Protein AF-A0A7X9AH42-F1 (afdb_monomer_lite)

Structure (mmCIF, N/CA/C/O backbone):
data_AF-A0A7X9AH42-F1
#
_entry.id   AF-A0A7X9AH42-F1
#
loop_
_atom_site.group_PDB
_atom_site.id
_atom_site.type_symbol
_atom_site.label_atom_id
_atom_site.label_alt_id
_atom_site.label_comp_id
_atom_site.label_asym_id
_atom_site.label_entity_id
_atom_site.label_seq_id
_atom_site.pdbx_PDB_ins_code
_atom_site.Cartn_x
_atom_site.Cartn_y
_atom_site.Cartn_z
_atom_site.occupancy
_atom_site.B_iso_or_equiv
_atom_site.auth_seq_id
_atom_site.auth_comp_id
_atom_site.auth_asym_id
_atom_site.auth_atom_id
_atom_site.pdbx_PDB_model_num
ATOM 1 N N . GLU A 1 1 ? -16.377 -18.187 3.528 1.00 39.03 1 GLU A N 1
ATOM 2 C CA . GLU A 1 1 ? -17.563 -17.341 3.795 1.00 39.03 1 GLU A CA 1
ATOM 3 C C . GLU A 1 1 ? -17.849 -17.260 5.295 1.00 39.03 1 GLU A C 1
ATOM 5 O O . GLU A 1 1 ? -18.004 -16.157 5.805 1.00 39.03 1 GLU A O 1
ATOM 10 N N . GLU A 1 2 ? -17.766 -18.384 6.020 1.00 33.19 2 GLU A N 1
ATOM 11 C CA . GLU A 1 2 ? -17.807 -18.426 7.495 1.00 33.19 2 GLU A CA 1
ATOM 12 C C . GLU A 1 2 ? -16.720 -17.573 8.169 1.00 33.19 2 GLU A C 1
ATOM 14 O O . GLU A 1 2 ? -17.050 -16.786 9.048 1.00 33.19 2 GLU A O 1
ATOM 19 N N . ASP A 1 3 ? -15.468 -17.605 7.695 1.00 41.94 3 ASP A N 1
ATOM 20 C CA . ASP A 1 3 ? -14.388 -16.744 8.221 1.00 41.94 3 ASP A CA 1
ATOM 21 C C . ASP A 1 3 ? -14.630 -15.239 8.009 1.00 41.94 3 ASP A C 1
ATOM 23 O O . ASP A 1 3 ? -14.156 -14.402 8.777 1.00 41.94 3 ASP A O 1
ATOM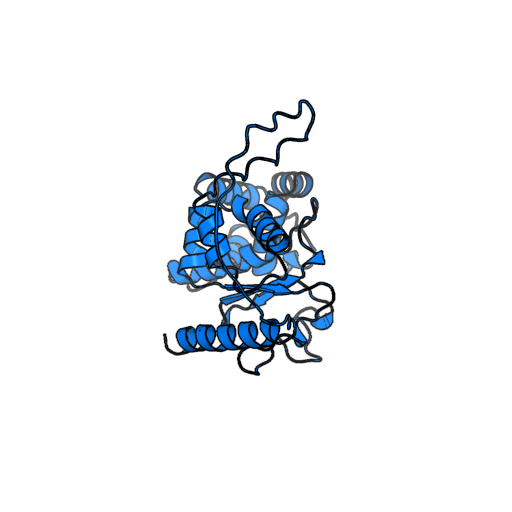 27 N N . PHE A 1 4 ? -15.402 -14.875 6.983 1.00 39.69 4 PHE A N 1
ATOM 28 C CA . PHE A 1 4 ? -15.719 -13.480 6.680 1.00 39.69 4 PHE A CA 1
ATOM 29 C C . PHE A 1 4 ? -16.872 -12.968 7.544 1.00 39.69 4 PHE A C 1
ATOM 31 O O . PHE A 1 4 ? -16.772 -11.888 8.119 1.00 39.69 4 PHE A O 1
ATOM 38 N N . GLN A 1 5 ? -17.932 -13.765 7.705 1.00 41.44 5 GLN A N 1
ATOM 39 C CA . GLN A 1 5 ? -19.002 -13.473 8.667 1.00 41.44 5 GLN A CA 1
ATOM 40 C C . GLN A 1 5 ? -18.470 -13.464 10.099 1.00 41.44 5 GLN A C 1
ATOM 42 O O . GLN A 1 5 ? -18.861 -12.634 10.921 1.00 41.44 5 GLN A O 1
ATOM 47 N N . ALA A 1 6 ? -17.494 -14.329 10.368 1.00 44.94 6 ALA A N 1
ATOM 48 C CA . ALA A 1 6 ? -16.711 -14.276 11.573 1.00 44.94 6 ALA A CA 1
ATOM 49 C C . ALA A 1 6 ? -16.015 -12.906 11.705 1.00 44.94 6 ALA A C 1
ATOM 51 O O . ALA A 1 6 ? -16.312 -12.142 12.625 1.00 44.94 6 ALA A O 1
ATOM 52 N N . LEU A 1 7 ? -15.146 -12.524 10.771 1.00 44.53 7 LEU A N 1
ATOM 53 C CA . LEU A 1 7 ? -14.479 -11.220 10.811 1.00 44.53 7 LEU A CA 1
ATOM 54 C C . LEU A 1 7 ? -15.471 -10.064 11.066 1.00 44.53 7 LEU A C 1
ATOM 56 O O . LEU A 1 7 ? -15.232 -9.266 11.966 1.00 44.53 7 LEU A O 1
ATOM 60 N N . LEU A 1 8 ? -16.615 -10.030 10.373 1.00 48.38 8 LEU A N 1
ATOM 61 C CA . LEU A 1 8 ? -17.658 -9.010 10.553 1.00 48.38 8 LEU A CA 1
ATOM 62 C C . LEU A 1 8 ? -18.210 -8.954 11.986 1.00 48.38 8 LEU A C 1
ATOM 64 O O . LEU A 1 8 ? -18.192 -7.887 12.594 1.00 48.38 8 LEU A O 1
ATOM 68 N N . ALA A 1 9 ? -18.610 -10.086 12.564 1.00 49.88 9 ALA A N 1
ATOM 69 C CA . ALA A 1 9 ? -19.125 -10.120 13.936 1.00 49.88 9 ALA A CA 1
ATOM 70 C C . ALA A 1 9 ? -18.047 -9.784 14.987 1.00 49.88 9 ALA A C 1
ATOM 72 O O . ALA A 1 9 ? -18.331 -9.176 16.013 1.00 49.88 9 ALA A O 1
ATOM 73 N N . GLY A 1 10 ? -16.786 -10.139 14.721 1.00 49.69 10 GLY A N 1
ATOM 74 C CA . GLY A 1 10 ? -15.669 -9.798 15.609 1.00 49.69 10 GLY A CA 1
ATOM 75 C C . GLY A 1 10 ? -15.294 -8.325 15.595 1.00 49.69 10 GLY A C 1
ATOM 76 O O . GLY A 1 10 ? -14.815 -7.770 16.581 1.00 49.69 10 GLY A O 1
ATOM 77 N N . LEU A 1 11 ? -15.501 -7.699 14.445 1.00 47.84 11 LEU A N 1
ATOM 78 C CA . LEU A 1 11 ? -15.330 -6.280 14.271 1.00 47.84 11 LEU A CA 1
ATOM 79 C C . LEU A 1 11 ? -16.472 -5.540 14.995 1.00 47.84 11 LEU A C 1
ATOM 81 O O . LEU A 1 11 ? -16.189 -4.592 15.731 1.00 47.84 11 LEU A O 1
ATOM 85 N N . GLU A 1 12 ? -17.736 -5.968 14.876 1.00 48.53 12 GLU A N 1
ATOM 86 C CA . GLU A 1 12 ? -18.884 -5.346 15.572 1.00 48.53 12 GLU A CA 1
ATOM 87 C C . GLU A 1 12 ? -18.711 -5.277 17.100 1.00 48.53 12 GLU A C 1
ATO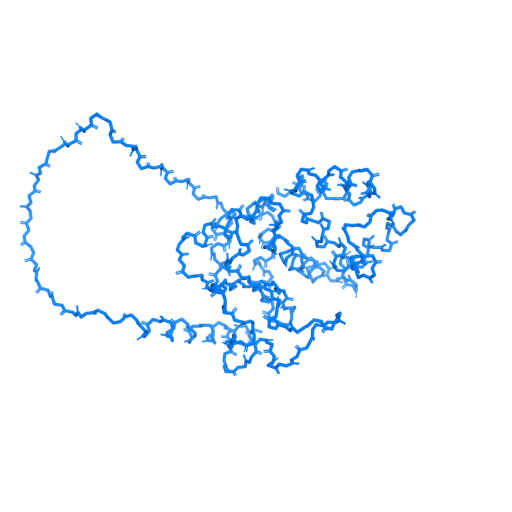M 89 O O . GLU A 1 12 ? -19.011 -4.246 17.703 1.00 48.53 12 GLU A O 1
ATOM 94 N N . GLU A 1 13 ? -18.132 -6.312 17.709 1.00 46.38 13 GLU A N 1
ATOM 95 C CA . GLU A 1 13 ? -17.804 -6.357 19.142 1.00 46.38 13 GLU A CA 1
ATOM 96 C C . GLU A 1 13 ? -16.743 -5.311 19.550 1.00 46.38 13 GLU A C 1
ATOM 98 O O . GLU A 1 13 ? -16.830 -4.687 20.609 1.00 46.38 13 GLU A O 1
ATOM 103 N N . PHE A 1 14 ? -15.767 -5.033 18.680 1.00 49.69 14 PHE A N 1
ATOM 104 C CA . PHE A 1 14 ? -14.803 -3.947 18.899 1.00 49.69 14 PHE A CA 1
ATOM 105 C C . PHE A 1 14 ? -15.497 -2.575 18.914 1.00 49.69 14 PHE A C 1
ATOM 107 O O . PHE A 1 14 ? -15.156 -1.703 19.713 1.00 49.69 14 PHE A O 1
ATOM 114 N N . ARG A 1 15 ? -16.521 -2.386 18.069 1.00 50.38 15 ARG A N 1
ATOM 115 C CA . ARG A 1 15 ? -17.293 -1.136 18.004 1.00 50.38 15 ARG A CA 1
ATOM 116 C C . ARG A 1 15 ? -18.116 -0.901 19.271 1.00 50.38 15 ARG A C 1
ATOM 118 O O . ARG A 1 15 ? -18.227 0.251 19.693 1.00 50.38 15 ARG A O 1
ATOM 125 N N . SER A 1 16 ? -18.690 -1.945 19.873 1.00 48.53 16 SER A N 1
ATOM 126 C CA . SER A 1 16 ? -19.413 -1.815 21.146 1.00 48.53 16 SER A CA 1
ATOM 127 C C . SER A 1 16 ? -18.474 -1.464 22.297 1.00 48.53 16 SER A C 1
ATOM 129 O O . SER A 1 16 ? -18.785 -0.548 23.052 1.00 48.53 16 SER A O 1
ATOM 131 N N . GLN A 1 17 ? -17.285 -2.071 22.355 1.00 48.25 17 GLN A N 1
ATOM 132 C CA . GLN A 1 17 ? -16.285 -1.762 23.387 1.00 48.25 17 GLN A CA 1
ATOM 133 C C . GLN A 1 17 ? -15.811 -0.301 23.331 1.00 48.25 17 GLN A C 1
ATOM 135 O O . GLN A 1 17 ? -15.645 0.330 24.366 1.00 48.25 17 GLN A O 1
ATOM 140 N N . THR A 1 18 ? -15.673 0.283 22.135 1.00 47.97 18 THR A N 1
ATOM 141 C CA . THR A 1 18 ? -15.329 1.713 21.990 1.00 47.97 18 THR A CA 1
ATOM 142 C C . THR A 1 18 ? -16.479 2.677 22.299 1.00 47.97 18 THR A C 1
ATOM 144 O O . THR A 1 18 ? -16.241 3.862 22.505 1.00 47.97 18 THR A O 1
ATOM 147 N N . LYS A 1 19 ? -17.734 2.205 22.305 1.00 45.06 19 LYS A N 1
ATOM 148 C CA . LYS A 1 19 ? -18.911 3.031 22.626 1.00 45.06 19 LYS A CA 1
ATOM 149 C C . LYS A 1 19 ? -19.205 3.095 24.125 1.00 45.06 19 LYS A C 1
ATOM 151 O O . LYS A 1 19 ? -19.799 4.073 24.567 1.00 45.06 19 LYS A O 1
ATOM 156 N N . GLU A 1 20 ? -18.814 2.081 24.892 1.00 40.75 20 GLU A N 1
ATOM 157 C CA . GLU A 1 20 ? -19.092 2.008 26.334 1.00 40.75 20 GLU A CA 1
ATOM 158 C C . GLU A 1 20 ? -18.242 2.976 27.184 1.00 40.75 20 GLU A C 1
ATOM 160 O O . GLU A 1 20 ? -18.575 3.206 28.343 1.00 40.75 20 GLU A O 1
ATOM 165 N N . GLU A 1 21 ? -17.220 3.630 26.616 1.00 38.41 21 GLU A N 1
ATOM 166 C CA . GLU A 1 21 ? -16.424 4.659 27.314 1.00 38.41 21 GLU A CA 1
ATOM 167 C C . GLU A 1 21 ? -16.984 6.093 27.209 1.00 38.41 21 GLU A C 1
ATOM 169 O O . GLU A 1 21 ? -16.483 6.995 27.880 1.00 38.41 21 GLU A O 1
ATOM 174 N N . SER A 1 22 ? -18.052 6.335 26.438 1.00 36.03 22 SER A N 1
ATOM 175 C CA . SER A 1 22 ? -18.694 7.657 26.347 1.00 36.03 22 SER A CA 1
ATOM 176 C C . SER A 1 22 ? -20.142 7.614 26.840 1.00 36.03 22 SER A C 1
ATOM 178 O O . SER A 1 22 ? -21.084 7.566 26.048 1.00 36.03 22 SER A O 1
ATOM 180 N N . GLY A 1 23 ? -20.323 7.607 28.160 1.00 31.94 23 GLY A N 1
ATOM 181 C CA . GLY A 1 23 ? -21.633 7.787 28.784 1.00 31.94 23 GLY A CA 1
ATOM 182 C C . GLY A 1 23 ? -22.003 9.267 28.909 1.00 31.94 23 GLY A C 1
ATOM 183 O O . GLY A 1 23 ? -21.343 10.001 29.639 1.00 31.94 23 GLY A O 1
ATOM 184 N N . GLU A 1 24 ? -23.094 9.687 28.266 1.00 31.97 24 GLU A N 1
ATOM 185 C CA . GLU A 1 24 ? -23.863 10.882 28.648 1.00 31.97 24 GLU A CA 1
ATOM 186 C C . GLU A 1 24 ? -25.328 10.495 28.939 1.00 31.97 24 GLU A C 1
ATOM 188 O O . GLU A 1 24 ? -25.842 9.556 28.321 1.00 31.97 24 GLU A O 1
ATOM 193 N N . PRO A 1 25 ? -26.000 11.168 29.896 1.00 36.00 25 PRO A N 1
ATOM 194 C CA . PRO A 1 25 ? -27.274 10.723 30.452 1.00 36.00 25 PRO A CA 1
ATOM 195 C C . PRO A 1 25 ? -28.503 11.211 29.664 1.00 36.00 25 PRO A C 1
ATOM 197 O O . PRO A 1 25 ? -28.506 12.270 29.039 1.00 36.00 25 PRO A O 1
ATOM 200 N N . GLU A 1 26 ? -29.584 10.432 29.752 1.00 33.78 26 GLU A N 1
ATOM 201 C CA . GLU A 1 26 ? -30.909 10.705 29.181 1.00 33.78 26 GLU A CA 1
ATOM 202 C C . GLU A 1 26 ? -31.707 11.800 29.927 1.00 33.78 26 GLU A C 1
ATOM 204 O O . GLU A 1 26 ? -31.646 11.903 31.151 1.00 33.78 26 GLU A O 1
ATOM 209 N N . GLY A 1 27 ? -32.575 12.530 29.200 1.00 31.09 27 GLY A N 1
ATOM 210 C CA . GLY A 1 27 ? -33.689 13.309 29.779 1.00 31.09 27 GLY A CA 1
ATOM 211 C C . GLY A 1 27 ? -34.362 14.331 28.831 1.00 31.09 27 GLY A C 1
ATOM 212 O O . GLY A 1 27 ? -33.795 15.374 28.542 1.00 31.09 27 GLY A O 1
ATOM 213 N N . LYS A 1 28 ? -35.591 14.038 28.367 1.00 36.56 28 LYS A N 1
ATOM 214 C CA . LYS A 1 28 ? -36.499 14.802 27.448 1.00 36.56 28 LYS A CA 1
ATOM 215 C C . LYS A 1 28 ? -37.247 15.984 28.147 1.00 36.56 28 LYS A C 1
ATOM 217 O O . LYS A 1 28 ? -37.288 15.941 29.375 1.00 36.56 28 LYS A O 1
ATOM 222 N N . PRO A 1 29 ? -37.897 16.989 27.470 1.00 32.78 29 PRO A N 1
ATOM 223 C CA . PRO A 1 29 ? -39.178 16.843 26.720 1.00 32.78 29 PRO A CA 1
ATOM 224 C C . PRO A 1 29 ? -39.394 17.778 25.489 1.00 32.78 29 PRO A C 1
ATOM 226 O O . PRO A 1 29 ? -38.478 18.436 25.013 1.00 32.78 29 PRO A O 1
ATOM 229 N N . ALA A 1 30 ? -40.613 17.750 24.921 1.00 32.00 30 ALA A N 1
ATOM 230 C CA . ALA A 1 30 ? -40.965 18.057 23.527 1.00 32.00 30 ALA A CA 1
ATOM 231 C C . ALA A 1 30 ? -41.885 19.296 23.279 1.00 32.00 30 ALA A C 1
ATOM 233 O O . ALA A 1 30 ? -42.747 19.581 24.104 1.00 32.00 30 ALA A O 1
ATOM 234 N N . PHE A 1 31 ? -41.759 19.871 22.057 1.00 26.11 31 PHE A N 1
ATOM 235 C CA . PHE A 1 31 ? -42.666 20.741 21.235 1.00 26.11 31 PHE A CA 1
ATOM 236 C C . PHE A 1 31 ? -42.884 22.243 21.594 1.00 26.11 31 PHE A C 1
ATOM 238 O O . PHE A 1 31 ? -42.781 22.598 22.761 1.00 26.11 31 PHE A O 1
ATOM 245 N N . PRO A 1 32 ? -43.376 23.114 20.661 1.00 39.25 32 PRO A N 1
ATOM 246 C CA . PRO A 1 32 ? -42.984 23.365 19.255 1.00 39.25 32 PRO A CA 1
ATOM 247 C C . PRO A 1 32 ? -42.817 24.880 18.878 1.00 39.25 32 PRO A C 1
ATOM 249 O O . PRO A 1 32 ? -43.155 25.777 19.640 1.00 39.25 32 PRO A O 1
ATOM 252 N N . SER A 1 33 ? -42.361 25.124 17.633 1.00 32.62 33 SER A N 1
ATOM 253 C CA . SER A 1 33 ? -42.492 26.327 16.764 1.00 32.62 33 SER A CA 1
ATOM 254 C C . SER A 1 33 ? -41.975 27.712 17.205 1.00 32.62 33 SER A C 1
ATOM 256 O O . SER A 1 33 ? -42.675 28.434 17.905 1.00 32.62 33 SER A O 1
ATOM 258 N N . THR A 1 34 ? -40.892 28.170 16.554 1.00 29.80 34 THR A N 1
ATOM 259 C CA . THR A 1 34 ? -40.717 29.584 16.160 1.00 29.80 34 THR A CA 1
ATOM 260 C C . THR A 1 34 ? -40.030 29.658 14.791 1.00 29.80 34 THR A C 1
ATOM 262 O O . THR A 1 34 ? -38.899 29.206 14.626 1.00 29.80 34 THR A O 1
ATOM 265 N N . ILE A 1 35 ? -40.720 30.223 13.798 1.00 38.84 35 ILE A N 1
ATOM 266 C CA . ILE A 1 35 ? -40.112 30.718 12.558 1.00 38.84 35 ILE A CA 1
ATOM 267 C C . ILE A 1 35 ? -39.509 32.086 12.876 1.00 38.84 35 ILE A C 1
ATOM 269 O O . ILE A 1 35 ? -40.264 32.993 13.222 1.00 38.84 35 ILE A O 1
ATOM 273 N N . THR A 1 36 ? -38.201 32.271 12.669 1.00 27.86 36 THR A N 1
ATOM 274 C CA . THR A 1 36 ? -37.642 33.623 12.511 1.00 27.86 36 THR A CA 1
ATOM 275 C C . THR A 1 36 ? -36.439 33.656 11.564 1.00 27.86 36 THR A C 1
ATOM 277 O O . THR A 1 36 ? -35.338 33.236 11.897 1.00 27.86 36 THR A O 1
ATOM 280 N N . LEU A 1 37 ? -36.735 34.149 10.359 1.00 28.98 37 LEU A N 1
ATOM 281 C CA . LEU A 1 37 ? -36.030 35.155 9.553 1.00 28.98 37 LEU A CA 1
ATOM 282 C C . LEU A 1 37 ? -34.497 35.073 9.386 1.00 28.98 37 LEU A C 1
ATOM 284 O O . LEU A 1 37 ? -33.716 35.266 10.307 1.00 28.98 37 LEU A O 1
ATOM 288 N N . SER A 1 38 ? -34.122 34.907 8.112 1.00 37.53 38 SER A N 1
ATOM 289 C CA . SER A 1 38 ? -32.864 35.266 7.443 1.00 37.53 38 SER A CA 1
ATOM 290 C C . SER A 1 38 ? -31.878 36.129 8.249 1.00 37.53 38 SER A C 1
ATOM 292 O O . SER A 1 38 ? -31.949 37.357 8.222 1.00 37.53 38 SER A O 1
ATOM 294 N N . ASN A 1 39 ? -30.858 35.488 8.821 1.00 36.44 39 ASN A N 1
ATOM 295 C CA . ASN A 1 39 ? -29.631 36.153 9.258 1.00 36.44 39 ASN A CA 1
ATOM 296 C C . ASN A 1 39 ? -28.601 36.126 8.121 1.00 36.44 39 ASN A C 1
ATOM 298 O O . ASN A 1 39 ? -27.710 35.277 8.082 1.00 36.44 39 ASN A O 1
ATOM 302 N N . HIS A 1 40 ? -28.724 37.059 7.175 1.00 35.47 40 HIS A N 1
ATOM 303 C CA . HIS A 1 40 ? -27.615 37.369 6.277 1.00 35.47 40 HIS A CA 1
ATOM 304 C C . HIS A 1 40 ? -26.629 38.258 7.040 1.00 35.47 40 HIS A C 1
ATOM 306 O O . HIS A 1 40 ? -26.851 39.456 7.188 1.00 35.47 40 HIS A O 1
ATOM 312 N N . VAL A 1 41 ? -25.558 37.656 7.559 1.00 35.88 41 VAL A N 1
ATOM 313 C CA . VAL A 1 41 ? -24.400 38.375 8.102 1.00 35.88 41 VAL A CA 1
ATOM 314 C C . VAL A 1 41 ? -23.372 38.494 6.972 1.00 35.88 41 VAL A C 1
ATOM 316 O O . VAL A 1 41 ? -22.803 37.472 6.574 1.00 35.88 41 VAL A O 1
ATOM 319 N N . PRO A 1 42 ? -23.110 39.692 6.418 1.00 38.06 42 PRO A N 1
ATOM 320 C CA . PRO A 1 42 ? -22.026 39.871 5.464 1.00 38.06 42 PRO A CA 1
ATOM 321 C C . PRO A 1 42 ? -20.701 39.700 6.217 1.00 38.06 42 PRO A C 1
ATOM 323 O O . PRO A 1 42 ? -20.375 40.506 7.083 1.00 38.06 42 PRO A O 1
ATOM 326 N N . GLY A 1 43 ? -19.955 38.633 5.918 1.00 44.00 43 GLY A N 1
ATOM 327 C CA . GLY A 1 43 ? -18.600 38.427 6.448 1.00 44.00 43 GLY A CA 1
ATOM 328 C C . GLY A 1 43 ? -18.360 37.149 7.254 1.00 44.00 43 GLY A C 1
ATOM 329 O O . GLY A 1 43 ? -17.230 36.924 7.676 1.00 44.00 43 GLY A O 1
ATOM 330 N N . ALA A 1 44 ? -19.354 36.274 7.440 1.00 36.16 44 ALA A N 1
ATOM 331 C CA . ALA A 1 44 ? -19.076 34.942 7.981 1.00 36.16 44 ALA A CA 1
ATOM 332 C C . ALA A 1 44 ? -18.312 34.101 6.934 1.00 36.16 44 ALA A C 1
ATOM 334 O O . ALA A 1 44 ? -18.754 34.044 5.778 1.00 36.16 44 ALA A O 1
ATOM 335 N N . PRO A 1 45 ? -17.189 33.437 7.281 1.00 38.88 45 PRO A N 1
ATOM 336 C CA . PRO A 1 45 ? -16.570 32.473 6.383 1.00 38.88 45 PRO A CA 1
ATOM 337 C C . PRO A 1 45 ? -17.624 31.419 6.048 1.00 38.88 45 PRO A C 1
ATOM 339 O O . PRO A 1 45 ? -18.154 30.754 6.939 1.00 38.88 45 PRO A O 1
ATOM 342 N N . ARG A 1 46 ? -17.978 31.314 4.761 1.00 37.72 46 ARG A N 1
ATOM 343 C CA . ARG A 1 46 ? -18.909 30.285 4.289 1.00 37.72 46 ARG A CA 1
ATOM 344 C C . ARG A 1 46 ? -18.416 28.940 4.830 1.00 37.72 46 ARG A C 1
ATOM 346 O O . ARG A 1 46 ? -17.230 28.650 4.632 1.00 37.72 46 ARG A O 1
ATOM 353 N N . PRO A 1 47 ? -19.268 28.119 5.477 1.00 42.78 47 PRO A N 1
ATOM 354 C CA . PRO A 1 47 ? -18.903 26.739 5.739 1.00 42.78 47 PRO A CA 1
ATOM 355 C C . PRO A 1 47 ? -18.461 26.161 4.401 1.00 42.78 47 PRO A C 1
ATOM 357 O O . PRO A 1 47 ? -19.169 26.273 3.397 1.00 42.78 47 PRO A O 1
ATOM 360 N N . ARG A 1 48 ? -17.215 25.687 4.370 1.00 41.47 48 ARG A N 1
ATOM 361 C CA . ARG A 1 48 ? -16.592 25.121 3.180 1.00 41.47 48 ARG A CA 1
ATOM 362 C C . ARG A 1 48 ? -17.571 24.066 2.678 1.00 41.47 48 ARG A C 1
ATOM 364 O O . ARG A 1 48 ? -17.842 23.118 3.409 1.00 41.47 48 ARG A O 1
ATOM 371 N N . ALA A 1 49 ? -18.182 24.308 1.516 1.00 45.47 49 ALA A N 1
ATOM 372 C CA . ALA A 1 49 ? -19.192 23.409 0.979 1.00 45.47 49 ALA A CA 1
ATOM 373 C C . ALA A 1 49 ? -18.613 21.993 1.015 1.00 45.47 49 ALA A C 1
ATOM 375 O O . ALA A 1 49 ? -17.492 21.787 0.535 1.00 45.47 49 ALA A O 1
ATOM 376 N N . ALA A 1 50 ? -19.328 21.066 1.659 1.00 54.19 50 ALA A N 1
ATOM 377 C CA . ALA A 1 50 ? -18.934 19.668 1.683 1.00 54.19 50 ALA A CA 1
ATOM 378 C C . ALA A 1 50 ? -18.675 19.256 0.231 1.00 54.19 50 ALA A C 1
ATOM 380 O O . ALA A 1 50 ? -19.531 19.463 -0.634 1.00 54.19 50 ALA A O 1
ATOM 381 N N . ARG A 1 51 ? -17.457 18.781 -0.060 1.00 57.81 51 ARG A N 1
ATOM 382 C CA . ARG A 1 51 ? -17.152 18.259 -1.393 1.00 57.81 51 ARG A CA 1
ATOM 383 C C . ARG A 1 51 ? -18.190 17.168 -1.685 1.00 57.81 51 ARG A C 1
ATOM 385 O O . ARG A 1 51 ? -18.385 16.324 -0.810 1.00 57.81 51 ARG A O 1
ATOM 392 N N . PRO A 1 52 ? -18.866 17.181 -2.848 1.00 57.66 52 PRO A N 1
ATOM 393 C CA . PRO A 1 52 ? -19.767 16.090 -3.202 1.00 57.66 52 PRO A CA 1
ATOM 394 C C . PRO A 1 52 ? -18.988 14.772 -3.123 1.00 57.66 52 PRO A C 1
ATOM 396 O O . PRO A 1 52 ? -17.832 14.723 -3.560 1.00 57.66 52 PRO A O 1
ATOM 399 N N . SER A 1 53 ? -19.570 13.744 -2.496 1.00 66.38 53 SER A N 1
ATOM 400 C CA . SER A 1 53 ? -18.887 12.459 -2.355 1.00 66.38 53 SER A CA 1
ATOM 401 C C . SER A 1 53 ? -18.662 11.861 -3.744 1.00 66.38 53 SER A C 1
ATOM 403 O O . SER A 1 53 ? -19.549 11.864 -4.598 1.00 66.38 53 SER A O 1
ATOM 405 N N . SER A 1 54 ? -17.426 11.441 -4.013 1.00 85.38 54 SER A N 1
ATOM 406 C CA . SER A 1 54 ? -17.106 10.692 -5.224 1.00 85.38 54 SER A CA 1
ATOM 407 C C . SER A 1 54 ? -17.451 9.216 -4.990 1.00 85.38 54 SER A C 1
ATOM 409 O O . SER A 1 54 ? -17.314 8.744 -3.857 1.00 85.38 54 SER A O 1
ATOM 411 N N . PRO A 1 55 ? -17.821 8.441 -6.029 1.00 90.00 55 PRO A N 1
ATOM 412 C CA . PRO A 1 55 ? -18.027 6.997 -5.885 1.00 90.00 55 PRO A CA 1
ATOM 413 C C . PRO A 1 55 ? -16.829 6.291 -5.229 1.00 90.00 55 PRO A C 1
ATOM 415 O O . PRO A 1 55 ? -16.994 5.366 -4.437 1.00 90.00 55 PRO A O 1
ATOM 418 N N . THR A 1 56 ? -15.612 6.771 -5.502 1.00 95.12 56 THR A N 1
ATOM 419 C CA . THR A 1 56 ? -14.375 6.304 -4.865 1.00 95.12 56 THR A CA 1
ATOM 420 C C . THR A 1 56 ? -14.376 6.549 -3.358 1.00 95.12 56 THR A C 1
ATOM 422 O O . THR A 1 56 ? -14.049 5.642 -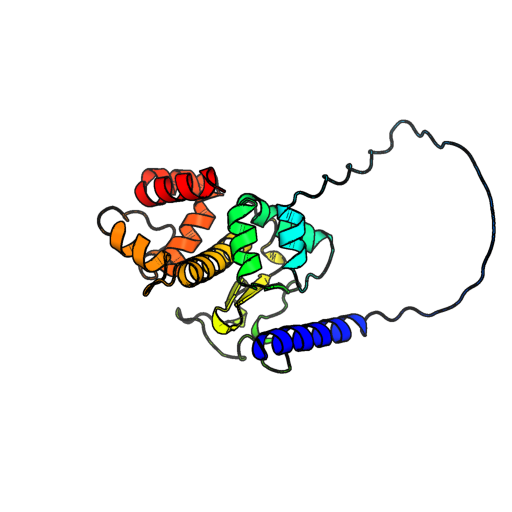2.595 1.00 95.12 56 THR A O 1
ATOM 425 N N . ARG A 1 57 ? -14.784 7.738 -2.897 1.00 95.81 57 ARG A N 1
ATOM 426 C CA . ARG A 1 57 ? -14.894 8.046 -1.462 1.00 95.81 57 ARG A CA 1
ATOM 427 C C . ARG A 1 57 ? -15.928 7.188 -0.751 1.00 95.81 57 ARG A C 1
ATOM 429 O O . ARG A 1 57 ? -15.648 6.743 0.359 1.00 95.81 57 ARG A O 1
ATOM 436 N N . ASP A 1 58 ? -17.066 6.921 -1.385 1.00 95.69 58 ASP A N 1
ATOM 437 C CA . ASP A 1 58 ? -18.107 6.061 -0.811 1.00 95.69 58 ASP A CA 1
ATOM 438 C C . ASP A 1 58 ? -17.599 4.618 -0.660 1.00 95.69 58 ASP A C 1
ATOM 440 O O . ASP A 1 58 ? -17.817 3.963 0.362 1.00 95.69 58 ASP A O 1
ATOM 444 N N . MET A 1 59 ? -16.848 4.125 -1.652 1.00 97.62 59 MET A N 1
ATOM 445 C CA . MET A 1 59 ? -16.187 2.822 -1.565 1.00 97.62 59 MET A CA 1
ATOM 446 C C . MET A 1 59 ? -15.150 2.779 -0.444 1.00 97.62 59 MET A C 1
ATOM 448 O O . MET A 1 59 ? -15.141 1.816 0.322 1.00 97.62 59 MET A O 1
ATOM 452 N N . LEU A 1 60 ? -14.314 3.812 -0.323 1.00 98.06 60 LEU A N 1
ATOM 453 C CA . LEU A 1 60 ? -13.318 3.913 0.742 1.00 98.06 60 LEU A CA 1
ATOM 454 C C . LEU A 1 60 ? -13.979 3.986 2.122 1.00 98.06 60 LEU A C 1
ATOM 456 O O . LEU A 1 60 ? -13.544 3.276 3.024 1.00 98.06 60 LEU A O 1
ATOM 460 N N . ASP A 1 61 ? -15.057 4.757 2.290 1.00 97.19 61 ASP A N 1
ATOM 461 C CA . ASP A 1 61 ? -15.792 4.806 3.562 1.00 97.19 61 ASP A CA 1
ATOM 462 C C . ASP A 1 61 ? -16.330 3.429 3.954 1.00 97.19 61 ASP A C 1
ATOM 464 O O . ASP A 1 61 ? -16.140 2.981 5.084 1.00 97.19 61 ASP A O 1
ATOM 468 N N . ALA A 1 62 ? -16.901 2.703 2.990 1.00 97.00 62 ALA A N 1
ATOM 469 C CA . ALA A 1 62 ? -17.398 1.350 3.205 1.00 97.00 62 ALA A CA 1
ATOM 470 C C . ALA A 1 62 ? -16.290 0.338 3.553 1.00 97.00 62 ALA A C 1
ATOM 472 O O . ALA A 1 62 ? -16.590 -0.727 4.097 1.00 97.00 62 ALA A O 1
ATOM 473 N N . MET A 1 63 ? -15.026 0.620 3.222 1.00 98.25 63 MET A N 1
ATOM 474 C CA . MET A 1 63 ? -13.878 -0.196 3.626 1.00 98.25 63 MET A CA 1
ATOM 475 C C . MET A 1 63 ? -13.350 0.183 5.018 1.00 98.25 63 MET A C 1
ATOM 477 O O . MET A 1 63 ? -12.806 -0.689 5.701 1.00 98.25 63 MET A O 1
ATOM 481 N N . ILE A 1 64 ? -13.519 1.438 5.458 1.00 97.44 64 ILE A N 1
ATOM 482 C CA . ILE A 1 64 ? -13.067 1.925 6.769 1.00 97.44 64 ILE A CA 1
ATOM 483 C C . ILE A 1 64 ? -13.969 1.384 7.873 1.00 97.44 64 ILE A C 1
ATOM 485 O O . ILE A 1 64 ? -15.049 1.905 8.169 1.00 97.44 64 ILE A O 1
ATOM 489 N N . TYR A 1 65 ? -13.457 0.354 8.535 1.00 94.06 65 TYR A N 1
ATOM 490 C CA . TYR A 1 65 ? -14.099 -0.262 9.675 1.00 94.06 65 TYR A CA 1
ATOM 491 C C . TYR A 1 65 ? -14.062 0.657 10.902 1.00 94.06 65 TYR A C 1
ATOM 493 O O . TYR A 1 65 ? -15.102 0.986 11.474 1.00 94.06 65 TYR A O 1
ATOM 501 N N . TYR A 1 66 ? -12.870 1.131 11.266 1.00 93.19 66 TYR A N 1
ATOM 502 C CA . TYR A 1 66 ? -12.664 1.998 12.423 1.00 93.19 66 TYR A CA 1
ATOM 503 C C . TYR A 1 66 ? -11.775 3.190 12.083 1.00 93.19 66 TYR A C 1
ATOM 505 O O . TYR A 1 66 ? -10.779 3.058 11.374 1.00 93.19 66 TYR A O 1
ATOM 513 N N . ALA A 1 67 ? -12.147 4.344 12.627 1.00 94.69 67 ALA A N 1
ATOM 514 C CA . ALA A 1 67 ? -11.359 5.565 12.667 1.00 94.69 67 ALA A CA 1
ATOM 515 C C . ALA A 1 67 ? -11.865 6.411 13.841 1.00 94.69 67 ALA A C 1
ATOM 517 O O . ALA A 1 67 ? -13.076 6.473 14.066 1.00 94.69 67 ALA A O 1
ATOM 518 N N . SER A 1 68 ? -10.954 7.077 14.547 1.00 92.75 68 SER A N 1
ATOM 519 C CA . SER A 1 68 ? -11.240 7.846 15.768 1.00 92.75 68 SER A CA 1
ATOM 520 C C . SER A 1 68 ? -12.177 9.043 15.548 1.00 92.75 68 SER A C 1
ATOM 522 O O . SER A 1 68 ? -12.849 9.491 16.472 1.00 92.75 68 SER A O 1
ATOM 524 N N . SER A 1 69 ? -12.248 9.580 14.325 1.00 95.12 69 SER A N 1
ATOM 525 C CA . SER A 1 69 ? -13.113 10.716 13.985 1.00 95.12 69 SER A CA 1
ATOM 526 C C . SER A 1 69 ? -13.461 10.772 12.494 1.00 95.12 69 SER A C 1
ATOM 528 O O . SER A 1 69 ? -12.794 10.156 11.658 1.00 95.12 69 SER A O 1
ATOM 530 N N . SER A 1 70 ? -14.477 11.567 12.135 1.00 94.75 70 SER A N 1
ATOM 531 C CA . SER A 1 70 ? -14.821 11.862 10.733 1.00 94.75 70 SER A CA 1
ATOM 532 C C . SER A 1 70 ? -13.658 12.503 9.977 1.00 94.75 70 SER A C 1
ATOM 534 O O . SER A 1 70 ? -13.371 12.118 8.849 1.00 94.75 70 SER A O 1
ATOM 536 N N . LYS A 1 71 ? -12.911 13.401 10.629 1.00 95.25 71 LYS A N 1
ATOM 537 C CA . LYS A 1 71 ? -11.703 14.010 10.063 1.00 95.25 71 LYS A CA 1
ATOM 538 C C . LYS A 1 71 ? -10.663 12.956 9.677 1.00 95.25 71 LYS A C 1
ATOM 540 O O . LYS A 1 71 ? -10.051 13.056 8.621 1.00 95.25 71 LYS A O 1
ATOM 545 N N . VAL A 1 72 ? -10.469 11.932 10.508 1.00 95.88 72 VAL A N 1
ATOM 546 C CA . VAL A 1 72 ? -9.535 10.833 10.216 1.00 95.88 72 VAL A CA 1
ATOM 547 C C . VAL A 1 72 ? -10.016 9.983 9.046 1.00 95.88 72 VAL A C 1
ATOM 549 O O . VAL A 1 72 ? -9.214 9.655 8.171 1.00 95.88 72 VAL A O 1
ATOM 552 N N . ARG A 1 73 ? -11.324 9.712 8.956 1.00 96.31 73 ARG A N 1
ATOM 553 C CA . ARG A 1 73 ? -11.918 9.065 7.773 1.00 96.31 73 ARG A CA 1
ATOM 554 C C . ARG A 1 73 ? -11.653 9.867 6.502 1.00 96.31 73 ARG A C 1
ATOM 556 O O . ARG A 1 73 ? -11.182 9.309 5.516 1.00 96.31 73 ARG A O 1
ATOM 563 N N . GLU A 1 74 ? -11.886 11.176 6.543 1.00 95.44 74 GLU A N 1
ATOM 564 C CA . GLU A 1 74 ? -11.651 12.075 5.409 1.00 95.44 74 GLU A CA 1
ATOM 565 C C . GLU A 1 74 ? -10.178 12.117 4.982 1.00 95.44 74 GLU A C 1
ATOM 567 O O . GLU A 1 74 ? -9.894 12.224 3.785 1.00 95.44 74 GLU A O 1
ATOM 572 N N . MET A 1 75 ? -9.237 12.016 5.928 1.00 95.94 75 MET A N 1
ATOM 573 C CA . MET A 1 75 ? -7.803 11.937 5.626 1.00 95.94 75 MET A CA 1
ATOM 574 C C . MET A 1 75 ? -7.458 10.644 4.882 1.00 95.94 75 MET A C 1
ATOM 576 O O . MET A 1 75 ? -6.847 10.719 3.818 1.00 95.94 75 MET A O 1
ATOM 580 N N . VAL A 1 76 ? -7.918 9.483 5.366 1.00 96.69 76 VAL A N 1
ATOM 581 C CA . VAL A 1 76 ? -7.725 8.197 4.665 1.00 96.69 76 VAL A CA 1
ATOM 582 C C . VAL A 1 76 ? -8.337 8.241 3.269 1.00 96.69 76 VAL A C 1
ATOM 584 O O . VAL A 1 76 ? -7.681 7.887 2.291 1.00 96.69 76 VAL A O 1
ATOM 587 N N . GLN A 1 77 ? -9.574 8.729 3.157 1.00 96.56 77 GLN A N 1
ATOM 588 C CA . GLN A 1 77 ? -10.234 8.897 1.867 1.00 96.56 77 GLN A CA 1
ATOM 589 C C . GLN A 1 77 ? -9.414 9.779 0.925 1.00 96.56 77 GLN A C 1
ATOM 591 O O . GLN A 1 77 ? -9.234 9.426 -0.231 1.00 96.56 77 GLN A O 1
ATOM 596 N N . SER A 1 78 ? -8.897 10.910 1.408 1.00 94.56 78 SER A N 1
ATOM 597 C CA . SER A 1 78 ? -8.112 11.837 0.583 1.00 94.56 78 SER A CA 1
ATOM 598 C C . SER A 1 78 ? -6.786 11.234 0.121 1.00 94.56 78 SER A C 1
ATOM 600 O O . SER A 1 78 ? -6.349 11.503 -0.996 1.00 94.56 78 SER A O 1
ATOM 602 N N . GLU A 1 79 ? -6.134 10.423 0.955 1.00 95.62 79 GLU A N 1
ATOM 603 C CA . GLU A 1 79 ? -4.882 9.765 0.579 1.00 95.62 79 GLU A CA 1
ATOM 604 C C . GLU A 1 79 ? -5.077 8.659 -0.454 1.00 95.62 79 GLU A C 1
ATOM 606 O O . GLU A 1 79 ? -4.210 8.502 -1.316 1.00 95.62 79 GLU A O 1
ATOM 611 N N . LEU A 1 80 ? -6.197 7.934 -0.382 1.00 96.69 80 LEU A N 1
ATOM 612 C CA . LEU A 1 80 ? -6.475 6.763 -1.215 1.00 96.69 80 LEU A CA 1
ATOM 613 C C . LEU A 1 80 ? -7.347 7.058 -2.444 1.00 96.69 80 LEU A C 1
ATOM 615 O O . LEU A 1 80 ? -7.344 6.273 -3.386 1.00 96.69 80 LEU A O 1
ATOM 619 N N . GLU A 1 81 ? -8.055 8.190 -2.493 1.00 95.31 81 GLU A N 1
ATOM 620 C CA . GLU A 1 81 ? -8.900 8.582 -3.638 1.00 95.31 81 GLU A CA 1
ATOM 621 C C . GLU A 1 81 ? -8.104 8.677 -4.950 1.00 95.31 81 GLU A C 1
ATOM 623 O O . GLU A 1 81 ? -8.655 8.448 -6.024 1.00 95.31 81 GLU A O 1
ATOM 628 N N . VAL A 1 82 ? -6.795 8.936 -4.865 1.00 93.50 82 VAL A N 1
ATOM 629 C CA . VAL A 1 82 ? -5.882 9.022 -6.019 1.00 93.50 82 VAL A CA 1
ATOM 630 C C . VAL A 1 82 ? -5.695 7.702 -6.771 1.00 93.50 82 VAL A C 1
ATOM 632 O O . VAL A 1 82 ? -5.224 7.730 -7.902 1.00 93.50 82 VAL A O 1
ATOM 635 N N . PHE A 1 83 ? -6.060 6.561 -6.175 1.00 95.44 83 PHE A N 1
ATOM 636 C CA . PHE A 1 83 ? -6.052 5.264 -6.861 1.00 95.44 83 PHE A CA 1
ATOM 637 C C . PHE A 1 83 ? -7.193 5.118 -7.876 1.00 95.44 83 PHE A C 1
ATOM 639 O O . PHE A 1 83 ? -7.205 4.157 -8.635 1.00 95.44 83 PHE A O 1
ATOM 646 N N . GLY A 1 84 ? -8.163 6.033 -7.886 1.00 95.00 84 GLY A N 1
ATOM 647 C CA . GLY A 1 84 ? -9.279 5.969 -8.820 1.00 95.00 84 GLY A CA 1
ATOM 648 C C . GLY A 1 84 ? -10.320 4.896 -8.467 1.00 95.00 84 GLY A C 1
ATOM 649 O O . GLY A 1 84 ? -10.106 4.032 -7.605 1.00 95.00 84 GLY A O 1
ATOM 650 N N . PRO A 1 85 ? -11.514 4.985 -9.073 1.00 95.44 85 PRO A N 1
ATOM 651 C CA . PRO A 1 85 ? -12.624 4.085 -8.788 1.00 95.44 85 PRO A CA 1
ATOM 652 C C . PRO A 1 85 ? -12.314 2.619 -9.100 1.00 95.44 85 PRO A C 1
ATOM 654 O O . PRO A 1 85 ? -12.745 1.755 -8.339 1.00 95.44 85 PRO A O 1
ATOM 657 N N . GLU A 1 86 ? -11.576 2.306 -10.167 1.00 94.75 86 GLU A N 1
ATOM 658 C CA . GLU A 1 86 ? -11.389 0.914 -10.595 1.00 94.75 86 GLU A CA 1
ATOM 659 C C . GLU A 1 86 ? -10.522 0.107 -9.623 1.00 94.75 86 GLU A C 1
ATOM 661 O O . GLU A 1 86 ? -10.903 -0.989 -9.191 1.00 94.75 86 GLU A O 1
ATOM 666 N N . LEU A 1 87 ? -9.374 0.665 -9.227 1.00 96.56 87 LEU A N 1
ATOM 667 C CA . LEU A 1 87 ? -8.454 0.011 -8.296 1.00 96.56 87 LEU A CA 1
ATOM 668 C C . LEU A 1 87 ? -9.089 -0.101 -6.908 1.00 96.56 87 LEU A C 1
ATOM 670 O O . LEU A 1 87 ? -9.042 -1.169 -6.291 1.00 96.56 87 LEU A O 1
ATOM 674 N N . VAL A 1 88 ? -9.758 0.958 -6.439 1.00 98.00 88 VAL A N 1
ATOM 675 C CA . VAL A 1 88 ? -10.476 0.935 -5.156 1.00 98.00 88 VAL A CA 1
ATOM 676 C C . VAL A 1 88 ? -11.611 -0.087 -5.175 1.00 98.00 88 VAL A C 1
ATOM 678 O O . VAL A 1 88 ? -11.741 -0.867 -4.229 1.00 98.00 88 VAL A O 1
ATOM 681 N N . ALA A 1 89 ? -12.400 -0.154 -6.251 1.00 97.00 89 ALA A N 1
ATOM 682 C CA . ALA A 1 89 ? -13.465 -1.143 -6.395 1.00 97.00 89 ALA A CA 1
ATOM 683 C C . ALA A 1 89 ? -12.920 -2.572 -6.345 1.00 97.00 89 ALA A C 1
ATOM 685 O O . ALA A 1 89 ? -13.515 -3.431 -5.694 1.00 97.00 89 ALA A O 1
ATOM 686 N N . GLN A 1 90 ? -11.777 -2.830 -6.983 1.00 97.38 90 GLN A N 1
ATOM 687 C CA . GLN A 1 90 ? -11.137 -4.141 -6.959 1.00 97.38 90 GLN A CA 1
ATOM 688 C C . GLN A 1 90 ? -10.707 -4.546 -5.545 1.00 97.38 90 GLN A C 1
ATOM 690 O O . GLN A 1 90 ? -11.027 -5.652 -5.104 1.00 97.38 90 GLN A O 1
ATOM 695 N N . VAL A 1 91 ? -10.025 -3.661 -4.814 1.00 98.25 91 VAL A N 1
ATOM 696 C CA . VAL A 1 91 ? -9.581 -3.937 -3.436 1.00 98.25 91 VAL A CA 1
ATOM 697 C C . VAL A 1 91 ? -10.782 -4.095 -2.495 1.00 98.25 91 VAL A C 1
ATOM 699 O O . VAL A 1 91 ? -10.811 -5.001 -1.658 1.00 98.25 91 VAL A O 1
ATOM 702 N N . LYS A 1 92 ? -11.829 -3.282 -2.679 1.00 97.88 92 LYS A N 1
ATOM 703 C CA . LYS A 1 92 ? -13.089 -3.402 -1.939 1.00 97.88 92 LYS A CA 1
ATOM 704 C C . LYS A 1 92 ? -13.798 -4.727 -2.210 1.00 97.88 92 LYS A C 1
ATOM 706 O O . LYS A 1 92 ? -14.232 -5.380 -1.265 1.00 97.88 92 LYS A O 1
ATOM 711 N N . ALA A 1 93 ? -13.937 -5.127 -3.474 1.00 97.31 93 ALA A N 1
ATOM 712 C CA . ALA A 1 93 ? -14.590 -6.379 -3.863 1.00 97.31 93 ALA A CA 1
ATOM 713 C C . ALA A 1 93 ? -13.825 -7.607 -3.351 1.00 97.31 93 ALA A C 1
ATOM 715 O O . ALA A 1 93 ? -14.434 -8.620 -3.019 1.00 97.31 93 ALA A O 1
ATOM 716 N N . PHE A 1 94 ? -12.501 -7.491 -3.219 1.00 97.38 94 PHE A N 1
ATOM 717 C CA . PHE A 1 94 ? -11.667 -8.502 -2.577 1.00 97.38 94 PHE A CA 1
ATOM 718 C C . PHE A 1 94 ? -11.914 -8.621 -1.059 1.00 97.38 94 PHE A C 1
ATOM 720 O O . PHE A 1 94 ? -11.563 -9.632 -0.450 1.00 97.38 94 PHE A O 1
ATOM 727 N N . GLY A 1 95 ? -12.577 -7.638 -0.444 1.00 97.44 95 GLY A N 1
ATOM 728 C CA . GLY A 1 95 ? -13.025 -7.687 0.949 1.00 97.44 95 GLY A CA 1
ATOM 729 C C . GLY A 1 95 ? -12.057 -7.060 1.949 1.00 97.44 95 GLY A C 1
ATOM 730 O O . GLY A 1 95 ? -12.140 -7.377 3.133 1.00 97.44 95 GLY A O 1
ATOM 731 N N . VAL A 1 96 ? -11.149 -6.187 1.500 1.00 98.06 96 VAL A N 1
ATOM 732 C CA . VAL A 1 96 ? -10.195 -5.525 2.400 1.00 98.06 96 VAL A CA 1
ATOM 733 C C . VAL A 1 96 ? -10.905 -4.552 3.344 1.00 98.06 96 VAL A C 1
ATOM 735 O O . VAL A 1 96 ? -11.763 -3.769 2.923 1.00 98.06 96 VAL A O 1
ATOM 738 N N . ARG A 1 97 ? -10.528 -4.585 4.626 1.00 96.69 97 ARG A N 1
ATOM 739 C CA . ARG A 1 97 ? -11.005 -3.665 5.672 1.00 96.69 97 ARG A CA 1
ATOM 740 C C . ARG A 1 97 ? -9.880 -2.787 6.196 1.00 96.69 97 ARG A C 1
ATOM 742 O O . ARG A 1 97 ? -8.740 -3.231 6.266 1.00 96.69 97 ARG A O 1
ATOM 749 N N . LEU A 1 98 ? -10.218 -1.556 6.579 1.00 97.06 98 LEU A N 1
ATOM 750 C CA . LEU A 1 98 ? -9.275 -0.581 7.122 1.00 97.06 98 LEU A CA 1
ATOM 751 C C . LEU A 1 98 ? -9.578 -0.283 8.593 1.00 97.06 98 LEU A C 1
ATOM 753 O O . LEU A 1 98 ? -10.717 0.021 8.949 1.00 97.06 98 LEU A O 1
ATOM 757 N N . ILE A 1 99 ? -8.548 -0.311 9.433 1.00 94.56 99 ILE A N 1
ATOM 758 C CA . ILE A 1 99 ? -8.586 0.173 10.816 1.00 94.56 99 ILE A CA 1
ATOM 759 C C . ILE A 1 99 ? -7.554 1.287 10.952 1.00 94.56 99 ILE A C 1
ATOM 761 O O . ILE A 1 99 ? -6.370 1.077 10.699 1.00 94.56 99 ILE A O 1
ATOM 765 N N . VAL A 1 100 ? -7.991 2.463 11.393 1.00 94.62 100 VAL A N 1
ATOM 766 C CA . VAL A 1 100 ? -7.086 3.551 11.762 1.00 94.62 100 VAL A CA 1
ATOM 767 C C . VAL A 1 100 ? -6.932 3.578 13.272 1.00 94.62 100 VAL A C 1
ATOM 769 O O . VAL A 1 100 ? -7.880 3.863 14.001 1.00 94.62 100 VAL A O 1
ATOM 772 N N . LEU A 1 101 ? -5.732 3.269 13.735 1.00 92.00 101 LEU A N 1
ATOM 773 C CA . LEU A 1 101 ? -5.353 3.356 15.128 1.00 92.00 101 LEU A CA 1
ATOM 774 C C . LEU A 1 101 ? -5.225 4.801 15.565 1.00 92.00 101 LEU A C 1
ATOM 776 O O . LEU A 1 101 ? -4.553 5.598 14.914 1.00 92.00 101 LEU A O 1
ATOM 780 N N . GLU A 1 102 ? -5.768 5.082 16.740 1.00 91.00 102 GLU A N 1
ATOM 781 C CA . GLU A 1 102 ? -5.475 6.310 17.461 1.00 91.00 102 GLU A CA 1
ATOM 782 C C . GLU A 1 102 ? -3.969 6.492 17.665 1.00 91.00 102 GLU A C 1
ATOM 784 O O . GLU A 1 102 ? -3.174 5.541 17.704 1.00 91.00 102 GLU A O 1
ATOM 789 N N . ARG A 1 103 ? -3.582 7.754 17.830 1.00 89.38 103 ARG A N 1
ATOM 790 C CA . ARG A 1 103 ? -2.193 8.133 18.074 1.00 89.38 103 ARG A CA 1
ATOM 791 C C . ARG A 1 103 ? -1.625 7.364 19.266 1.00 89.38 103 ARG A C 1
ATOM 793 O O . ARG A 1 103 ? -2.245 7.281 20.320 1.00 89.38 103 ARG A O 1
ATOM 800 N N . ASN A 1 104 ? -0.413 6.843 19.094 1.00 85.94 104 ASN A N 1
ATOM 801 C CA . ASN A 1 104 ? 0.347 6.074 20.090 1.00 85.94 104 ASN A CA 1
ATOM 802 C C . ASN A 1 104 ? -0.259 4.721 20.502 1.00 85.94 104 ASN A C 1
ATOM 804 O O . ASN A 1 104 ? 0.328 4.031 21.336 1.00 85.94 104 ASN A O 1
ATOM 808 N N . ARG A 1 105 ? -1.384 4.291 19.915 1.00 87.12 105 ARG A N 1
ATOM 809 C CA . ARG A 1 105 ? -1.883 2.927 20.108 1.00 87.12 105 ARG A CA 1
ATOM 810 C C . ARG A 1 105 ? -1.014 1.954 19.308 1.00 87.12 105 ARG A C 1
ATOM 812 O O . ARG A 1 105 ? -0.764 2.171 18.122 1.00 87.12 105 ARG A O 1
ATOM 819 N N . LEU A 1 106 ? -0.541 0.898 19.969 1.00 86.00 106 LEU A N 1
ATOM 820 C CA . LEU A 1 106 ? 0.348 -0.105 19.376 1.00 86.00 106 LEU A CA 1
ATOM 821 C C . LEU A 1 106 ? -0.441 -1.126 18.547 1.00 86.00 106 LEU A C 1
ATOM 823 O O . LEU A 1 106 ? -1.565 -1.485 18.907 1.00 86.00 106 LEU A O 1
ATOM 827 N N . LEU A 1 107 ? 0.171 -1.652 17.480 1.00 85.00 107 LEU A N 1
ATOM 828 C CA . LEU A 1 107 ? -0.407 -2.742 16.679 1.00 85.00 107 LEU A CA 1
ATOM 829 C C . LEU A 1 107 ? -0.680 -3.994 17.525 1.00 85.00 107 LEU A C 1
ATOM 831 O O . LEU A 1 107 ? -1.715 -4.639 17.360 1.00 85.00 107 LEU A O 1
ATOM 835 N N . SER A 1 108 ? 0.203 -4.295 18.480 1.00 83.25 108 SER A N 1
ATOM 836 C CA . SER A 1 108 ? 0.076 -5.435 19.396 1.00 83.25 108 SER A CA 1
ATOM 837 C C . SER A 1 108 ? -1.122 -5.340 20.350 1.00 83.25 108 SER A C 1
ATOM 839 O O . SER A 1 108 ? -1.576 -6.350 20.896 1.00 83.25 108 SER A O 1
ATOM 841 N N . HIS A 1 109 ? -1.675 -4.135 20.528 1.00 82.56 109 HIS A N 1
ATOM 842 C CA . HIS A 1 109 ? -2.861 -3.887 21.348 1.00 82.56 109 HIS A CA 1
ATOM 843 C C . HIS A 1 109 ? -4.172 -4.067 20.574 1.00 82.56 109 HIS A C 1
ATOM 845 O O . HIS A 1 109 ? -5.247 -4.023 21.177 1.00 82.56 109 HIS A O 1
ATOM 851 N N . ILE A 1 110 ? -4.121 -4.255 19.252 1.00 81.19 110 ILE A N 1
ATOM 852 C CA . ILE A 1 110 ? -5.324 -4.553 18.478 1.00 81.19 110 ILE A CA 1
ATOM 853 C C . ILE A 1 110 ? -5.670 -6.015 18.671 1.00 81.19 110 ILE A C 1
ATOM 855 O O . ILE A 1 110 ? -4.877 -6.903 18.350 1.00 81.19 110 ILE A O 1
ATOM 859 N N . ARG A 1 111 ? -6.900 -6.254 19.122 1.00 79.56 111 ARG A N 1
ATOM 860 C CA . ARG A 1 111 ? -7.498 -7.581 19.128 1.00 79.56 111 ARG A CA 1
ATOM 861 C C . ARG A 1 111 ? -8.729 -7.604 18.244 1.00 79.56 111 ARG A C 1
ATOM 863 O O . ARG A 1 111 ? -9.572 -6.719 18.327 1.00 79.56 111 ARG A O 1
ATOM 870 N N . ILE A 1 112 ? -8.833 -8.644 17.430 1.00 73.25 112 ILE A N 1
ATOM 871 C CA . ILE A 1 112 ? -10.023 -8.974 16.652 1.00 73.25 112 ILE A CA 1
ATOM 872 C C . ILE A 1 112 ? -10.490 -10.326 17.181 1.00 73.25 112 ILE A C 1
ATOM 874 O O . ILE A 1 112 ? -9.761 -11.310 17.069 1.00 73.25 112 ILE A O 1
ATOM 878 N N . ARG A 1 113 ? -11.673 -10.373 17.810 1.00 71.19 113 ARG A N 1
ATOM 879 C CA . ARG A 1 113 ? -12.206 -11.585 18.477 1.00 71.19 113 ARG A CA 1
ATOM 880 C C . ARG A 1 113 ? -11.282 -12.153 19.552 1.00 71.19 113 ARG A C 1
ATOM 882 O O . ARG A 1 113 ? -11.033 -13.353 19.611 1.00 71.19 113 ARG A O 1
ATOM 889 N N . GLY A 1 114 ? -10.674 -11.272 20.340 1.00 74.38 114 GLY A N 1
ATOM 890 C CA . GLY A 1 114 ? -9.700 -11.667 21.357 1.00 74.38 114 GLY A CA 1
ATOM 891 C C . GLY A 1 114 ? -8.341 -12.130 20.814 1.00 74.38 114 GLY A C 1
ATOM 892 O O . GLY A 1 114 ? -7.416 -12.277 21.609 1.00 74.38 114 GLY A O 1
ATOM 893 N N . MET A 1 115 ? -8.169 -12.287 19.496 1.00 75.06 115 MET A N 1
ATOM 894 C CA . MET A 1 115 ? -6.878 -12.601 18.881 1.00 75.06 115 MET A CA 1
ATOM 895 C C . MET A 1 115 ? -6.120 -11.323 18.554 1.00 75.06 115 MET A C 1
ATOM 897 O O . MET A 1 115 ? -6.656 -10.434 17.892 1.00 75.06 115 MET A O 1
ATOM 901 N N . SER A 1 116 ? -4.864 -11.240 18.984 1.00 80.81 116 SER A N 1
ATOM 902 C CA . SER A 1 116 ? -3.996 -10.133 18.600 1.00 80.81 116 SER A CA 1
ATOM 903 C C . SER A 1 116 ? -3.729 -10.140 17.092 1.00 80.81 116 SER A C 1
ATOM 905 O O . SER A 1 116 ? -3.477 -11.194 16.504 1.00 80.81 116 SER A O 1
ATOM 907 N N . VAL A 1 117 ? -3.770 -8.960 16.467 1.00 80.62 117 VAL A N 1
ATOM 908 C CA . VAL A 1 117 ? -3.365 -8.795 15.057 1.00 80.62 117 VAL A CA 1
ATOM 909 C C . VAL A 1 117 ? -1.885 -9.142 14.898 1.00 80.62 117 VAL A C 1
ATOM 911 O O . VAL A 1 117 ? -1.523 -9.870 13.977 1.00 80.62 117 VAL A O 1
ATOM 914 N N . VAL A 1 118 ? -1.078 -8.687 15.858 1.00 83.50 118 VAL A N 1
ATOM 915 C CA . VAL A 1 118 ? 0.333 -9.033 16.046 1.00 83.50 118 VAL A CA 1
ATOM 916 C C . VAL A 1 118 ? 0.547 -9.364 17.522 1.00 83.50 118 VAL A C 1
ATOM 918 O O . VAL A 1 118 ? 0.064 -8.624 18.383 1.00 83.50 118 VAL A O 1
ATOM 921 N N . ALA A 1 119 ? 1.250 -10.446 17.852 1.00 81.44 119 ALA A N 1
ATOM 922 C CA . ALA A 1 119 ? 1.493 -10.773 19.255 1.00 81.44 119 ALA A CA 1
ATOM 923 C C . ALA A 1 119 ? 2.560 -9.845 19.886 1.00 81.44 119 ALA A C 1
ATOM 925 O O . ALA A 1 119 ? 3.525 -9.455 19.222 1.00 81.44 119 ALA A O 1
ATOM 926 N N . PRO A 1 120 ? 2.429 -9.485 21.179 1.00 81.81 120 PRO A N 1
ATOM 927 C CA . PRO A 1 120 ? 3.457 -8.723 21.882 1.00 81.81 120 PRO A CA 1
ATOM 928 C C . PRO A 1 120 ? 4.831 -9.401 21.804 1.00 81.81 120 PRO A C 1
ATOM 930 O O . PRO A 1 120 ? 4.952 -10.604 22.029 1.00 81.81 120 PRO A O 1
ATOM 933 N N . GLY A 1 121 ? 5.871 -8.621 21.508 1.00 81.94 121 GLY A N 1
ATOM 934 C CA . GLY A 1 121 ? 7.244 -9.120 21.378 1.00 81.94 121 GLY A CA 1
ATOM 935 C C . GLY A 1 121 ? 7.593 -9.729 20.016 1.00 81.94 121 GLY A C 1
ATOM 936 O O . GLY A 1 121 ? 8.770 -10.018 19.781 1.00 81.94 121 GLY A O 1
ATOM 937 N N . GLU A 1 122 ? 6.631 -9.878 19.099 1.00 85.75 122 GLU A N 1
ATOM 938 C CA . GLU A 1 122 ? 6.933 -10.257 17.720 1.00 85.75 122 GLU A CA 1
ATOM 939 C C . GLU A 1 122 ? 7.758 -9.177 17.011 1.00 85.75 122 GLU A C 1
ATOM 941 O O . GLU A 1 122 ? 7.687 -7.972 17.295 1.00 85.75 122 GLU A O 1
ATOM 946 N N . ARG A 1 123 ? 8.530 -9.625 16.023 1.00 86.75 123 ARG A N 1
ATOM 947 C CA . ARG A 1 123 ? 9.343 -8.767 15.167 1.00 86.75 123 ARG A CA 1
ATOM 948 C C . ARG A 1 123 ? 8.922 -8.928 13.716 1.00 86.75 123 ARG A C 1
ATOM 950 O O . ARG A 1 123 ? 8.487 -9.995 13.289 1.00 86.75 123 ARG A O 1
ATOM 957 N N . THR A 1 124 ? 9.065 -7.845 12.974 1.00 82.88 124 THR A N 1
ATOM 958 C CA . THR A 1 124 ? 8.985 -7.842 11.514 1.00 82.88 124 THR A CA 1
ATOM 959 C C . THR A 1 124 ? 10.113 -8.684 10.911 1.00 82.88 124 THR A C 1
ATOM 961 O O . THR A 1 124 ? 11.080 -9.040 11.591 1.00 82.88 124 THR A O 1
ATOM 964 N N . PHE A 1 125 ? 10.015 -8.968 9.612 1.00 76.69 125 PHE A N 1
ATOM 965 C CA . PHE A 1 125 ? 11.031 -9.725 8.881 1.00 76.69 125 PHE A CA 1
ATOM 966 C C . PHE A 1 125 ? 12.431 -9.085 8.941 1.00 76.69 125 PHE A C 1
ATOM 968 O O . PHE A 1 125 ? 13.429 -9.797 9.006 1.00 76.69 125 PHE A O 1
ATOM 975 N N . ASP A 1 126 ? 12.512 -7.751 8.984 1.00 76.38 126 ASP A N 1
ATOM 976 C CA . ASP A 1 126 ? 13.776 -7.011 9.109 1.00 76.38 126 ASP A CA 1
ATOM 977 C C . ASP A 1 126 ? 14.268 -6.855 10.565 1.00 76.38 126 ASP A C 1
ATOM 979 O O . ASP A 1 126 ? 15.298 -6.232 10.825 1.00 76.38 126 ASP A O 1
ATOM 983 N N . GLY A 1 127 ? 13.552 -7.445 11.528 1.00 81.94 127 GLY A N 1
ATOM 984 C CA . GLY A 1 127 ? 13.923 -7.477 12.938 1.00 81.94 127 GLY A CA 1
ATOM 985 C C . GLY A 1 127 ? 13.398 -6.308 13.771 1.00 81.94 127 GLY A C 1
ATOM 986 O O . GLY A 1 127 ? 13.601 -6.315 14.992 1.00 81.94 127 GLY A O 1
ATOM 987 N N . ARG A 1 128 ? 12.695 -5.325 13.192 1.00 84.88 128 ARG A N 1
ATOM 988 C CA . ARG A 1 128 ? 12.061 -4.248 13.975 1.00 84.88 128 ARG A CA 1
ATOM 989 C C . ARG A 1 128 ? 10.940 -4.795 14.867 1.00 84.88 128 ARG A C 1
ATOM 991 O O . ARG A 1 128 ? 10.155 -5.621 14.394 1.00 84.88 128 ARG A O 1
ATOM 998 N N . PRO A 1 129 ? 10.814 -4.335 16.126 1.00 87.62 129 PRO A N 1
ATOM 999 C CA . PRO A 1 129 ? 9.662 -4.660 16.963 1.00 87.62 129 PRO A CA 1
ATOM 1000 C C . PRO A 1 129 ? 8.379 -4.131 16.323 1.00 87.62 129 PRO A C 1
ATOM 1002 O O . PRO A 1 129 ? 8.326 -2.960 15.933 1.00 87.62 129 PRO A O 1
ATOM 1005 N N . TRP A 1 130 ? 7.332 -4.952 16.259 1.00 86.75 130 TRP A N 1
ATOM 1006 C CA . TRP A 1 130 ? 6.050 -4.518 15.694 1.00 86.75 130 TRP A CA 1
ATOM 1007 C C . TRP A 1 130 ? 5.407 -3.346 16.441 1.00 86.75 130 TRP A C 1
ATOM 1009 O O . TRP A 1 130 ? 4.675 -2.573 15.835 1.00 86.75 130 TRP A O 1
ATOM 1019 N N . ASP A 1 131 ? 5.746 -3.141 17.715 1.00 84.56 131 ASP A N 1
ATOM 1020 C CA . ASP A 1 131 ? 5.306 -1.976 18.495 1.00 84.56 131 ASP A CA 1
ATOM 1021 C C . ASP A 1 131 ? 5.814 -0.639 17.925 1.00 84.56 131 ASP A C 1
ATOM 1023 O O . ASP A 1 131 ? 5.264 0.419 18.216 1.00 84.56 131 ASP A O 1
ATOM 1027 N N . THR A 1 132 ? 6.853 -0.670 17.088 1.00 84.56 132 THR A N 1
ATOM 1028 C CA . THR A 1 132 ? 7.386 0.525 16.410 1.00 84.56 132 THR A CA 1
ATOM 1029 C C . THR A 1 132 ? 6.804 0.733 15.013 1.00 84.56 132 THR A C 1
ATOM 1031 O O . THR A 1 132 ? 7.015 1.779 14.398 1.00 84.56 132 THR A O 1
ATOM 1034 N N . VAL A 1 133 ? 6.065 -0.251 14.502 1.00 87.62 133 VAL A N 1
ATOM 1035 C CA . VAL A 1 133 ? 5.473 -0.228 13.168 1.00 87.62 133 VAL A CA 1
ATOM 1036 C C . VAL A 1 133 ? 4.073 0.359 13.255 1.00 87.62 133 VAL A C 1
ATOM 1038 O O . VAL A 1 133 ? 3.287 0.011 14.132 1.00 87.62 133 VAL A O 1
ATOM 1041 N N . ARG A 1 134 ? 3.761 1.282 12.346 1.00 90.75 134 ARG A N 1
ATOM 1042 C CA . ARG A 1 134 ? 2.491 2.026 12.340 1.00 90.75 134 ARG A CA 1
ATOM 1043 C C . ARG A 1 134 ? 1.712 1.872 11.022 1.00 90.75 134 ARG A C 1
ATOM 1045 O O . ARG A 1 134 ? 0.733 2.578 10.813 1.00 90.75 134 ARG A O 1
ATOM 1052 N N . GLY A 1 135 ? 2.128 0.951 10.156 1.00 92.69 135 GLY A N 1
ATOM 1053 C CA . GLY A 1 135 ? 1.432 0.537 8.934 1.00 92.69 135 GLY A CA 1
ATOM 1054 C C . GLY A 1 135 ? 1.531 -0.977 8.785 1.00 92.69 135 GLY A C 1
ATOM 1055 O O . GLY A 1 135 ? 2.574 -1.547 9.101 1.00 92.69 135 GLY A O 1
ATOM 1056 N N . LEU A 1 136 ? 0.433 -1.632 8.415 1.00 93.06 136 LEU A N 1
ATOM 1057 C CA . LEU A 1 136 ? 0.415 -3.071 8.169 1.00 93.06 136 LEU A CA 1
ATOM 1058 C C . LEU A 1 136 ? -0.705 -3.428 7.200 1.00 93.06 136 LEU A C 1
ATOM 1060 O O . LEU A 1 136 ? -1.870 -3.146 7.477 1.00 93.06 136 LEU A O 1
ATOM 1064 N N . TYR A 1 137 ? -0.375 -4.173 6.155 1.00 95.38 137 TYR A N 1
ATOM 1065 C CA . TYR A 1 137 ? -1.327 -5.017 5.454 1.00 95.38 137 TYR A CA 1
ATOM 1066 C C . TYR A 1 137 ? -1.144 -6.495 5.821 1.00 95.38 137 TYR A C 1
ATOM 1068 O O . TYR A 1 137 ? -0.165 -7.144 5.457 1.00 95.38 137 TYR A O 1
ATOM 1076 N N . ASP A 1 138 ? -2.135 -7.050 6.513 1.00 91.94 138 ASP A N 1
ATOM 1077 C CA . ASP A 1 138 ? -2.229 -8.471 6.822 1.00 91.94 138 ASP A CA 1
ATOM 1078 C C . ASP A 1 138 ? -3.023 -9.197 5.730 1.00 91.94 138 ASP A C 1
ATOM 1080 O O . ASP A 1 138 ? -4.255 -9.114 5.648 1.00 91.94 138 ASP A O 1
ATOM 1084 N N . GLN A 1 139 ? -2.299 -9.952 4.903 1.00 91.88 139 GLN A N 1
ATOM 1085 C CA . GLN A 1 139 ? -2.866 -10.737 3.809 1.00 91.88 139 GLN A CA 1
ATOM 1086 C C . GLN A 1 139 ? -3.869 -11.790 4.292 1.00 91.88 139 GLN A C 1
ATOM 1088 O O . GLN A 1 139 ? -4.893 -11.989 3.637 1.00 91.88 139 GLN A O 1
ATOM 1093 N N . SER A 1 140 ? -3.614 -12.439 5.433 1.00 89.00 140 SER A N 1
ATOM 1094 C CA . SER A 1 140 ? -4.441 -13.546 5.932 1.00 89.00 140 SER A CA 1
ATOM 1095 C C . SER A 1 140 ? -5.844 -13.086 6.326 1.00 89.00 140 SER A C 1
ATOM 1097 O O . SER A 1 140 ? -6.825 -13.796 6.111 1.00 89.00 140 SER A O 1
ATOM 1099 N N . ARG A 1 141 ? -5.944 -11.857 6.843 1.00 89.94 141 ARG A N 1
ATOM 1100 C CA . ARG A 1 141 ? -7.197 -11.246 7.306 1.00 89.94 141 ARG A CA 1
ATOM 1101 C C . ARG A 1 141 ? -7.761 -10.215 6.332 1.00 89.94 141 ARG A C 1
ATOM 1103 O O . ARG A 1 141 ? -8.849 -9.699 6.575 1.00 89.94 141 ARG A O 1
ATOM 1110 N N . ARG A 1 142 ? -7.033 -9.902 5.251 1.00 95.44 142 ARG A N 1
ATOM 1111 C CA . ARG A 1 142 ? -7.334 -8.796 4.320 1.00 95.44 142 ARG A CA 1
ATOM 1112 C C . ARG A 1 142 ? -7.552 -7.492 5.088 1.00 95.44 142 ARG A C 1
ATOM 1114 O O . ARG A 1 142 ? -8.509 -6.754 4.859 1.00 95.44 142 ARG A O 1
ATOM 1121 N N . LEU A 1 143 ? -6.671 -7.243 6.047 1.00 94.94 143 LEU A N 1
ATOM 1122 C CA . LEU A 1 143 ? -6.787 -6.138 6.980 1.00 94.94 143 LEU A CA 1
ATOM 1123 C C . LEU A 1 143 ? -5.650 -5.157 6.750 1.00 94.94 143 LEU A C 1
ATOM 1125 O O . LEU A 1 143 ? -4.485 -5.534 6.780 1.00 94.94 143 LEU A O 1
ATOM 1129 N N . LEU A 1 144 ? -6.005 -3.896 6.567 1.00 96.38 144 LEU A N 1
ATOM 1130 C CA . LEU A 1 144 ? -5.075 -2.789 6.460 1.00 96.38 144 LEU A CA 1
ATOM 1131 C C . LEU A 1 144 ? -5.188 -1.944 7.733 1.00 96.38 144 LEU A C 1
ATOM 1133 O O . LEU A 1 144 ? -6.272 -1.487 8.099 1.00 96.38 144 LEU A O 1
ATOM 1137 N N . VAL A 1 145 ? -4.071 -1.758 8.426 1.00 95.06 145 VAL A N 1
ATOM 1138 C CA . VAL A 1 145 ? -3.986 -1.003 9.674 1.00 95.06 145 VAL A CA 1
ATOM 1139 C C . VAL A 1 145 ? -3.078 0.206 9.495 1.00 95.06 145 VAL A C 1
ATOM 1141 O O . VAL A 1 145 ? -1.962 0.077 8.996 1.00 95.06 145 VAL A O 1
ATOM 1144 N N . LEU A 1 146 ? -3.549 1.375 9.929 1.00 95.31 146 LEU A N 1
ATOM 1145 C CA . LEU A 1 146 ? -2.839 2.651 9.811 1.00 95.31 146 LEU A CA 1
ATOM 1146 C C . LEU A 1 146 ? -2.752 3.356 11.160 1.00 95.31 146 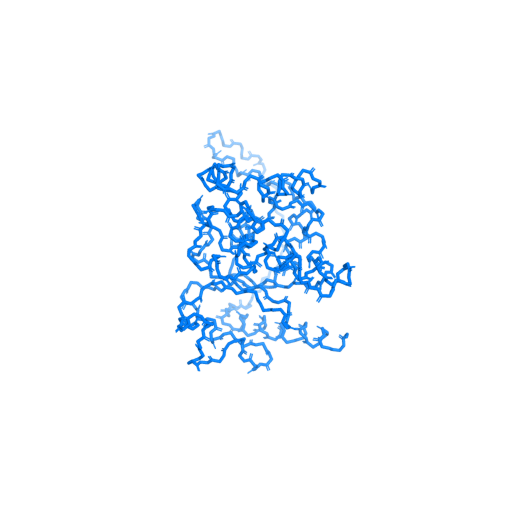LEU A C 1
ATOM 1148 O O . LEU A 1 146 ? -3.748 3.445 11.867 1.00 95.31 146 LEU A O 1
ATOM 1152 N N . GLY A 1 147 ? -1.596 3.911 11.504 1.00 93.94 147 GLY A N 1
ATOM 1153 C CA . GLY A 1 147 ? -1.451 4.865 12.601 1.00 93.94 147 GLY A CA 1
ATOM 1154 C C . GLY A 1 147 ? -1.941 6.251 12.189 1.00 93.94 147 GLY A C 1
ATOM 1155 O O . GLY A 1 147 ? -1.502 6.789 11.173 1.00 93.94 147 GLY A O 1
ATOM 1156 N N . GLU A 1 148 ? -2.831 6.852 12.977 1.00 93.94 148 GLU A N 1
ATOM 1157 C CA . GLU A 1 148 ? -3.415 8.165 12.680 1.00 93.94 148 GLU A CA 1
ATOM 1158 C C . GLU A 1 148 ? -2.357 9.266 12.499 1.00 93.94 148 GLU A C 1
ATOM 1160 O O . GLU A 1 148 ? -2.522 10.152 11.663 1.00 93.94 148 GLU A O 1
ATOM 1165 N N . GLU A 1 149 ? -1.252 9.231 13.248 1.00 91.56 149 GLU A N 1
ATOM 1166 C CA . GLU A 1 149 ? -0.180 10.230 13.133 1.00 91.56 149 GLU A CA 1
ATOM 1167 C C . GLU A 1 149 ? 0.589 10.201 11.809 1.00 91.56 149 GLU A C 1
ATOM 1169 O O . GLU A 1 149 ? 1.327 11.146 11.535 1.00 91.56 149 GLU A O 1
ATOM 1174 N N . LEU A 1 150 ? 0.426 9.149 11.004 1.00 91.75 150 LEU A N 1
ATOM 1175 C CA . LEU A 1 150 ? 1.054 9.034 9.690 1.00 91.75 150 LEU A CA 1
ATOM 1176 C C . LEU A 1 150 ? 0.180 9.573 8.554 1.00 91.75 150 LEU A C 1
ATOM 1178 O O . LEU A 1 150 ? 0.654 9.663 7.422 1.00 91.75 150 LEU A O 1
ATOM 1182 N N . LEU A 1 151 ? -1.069 9.937 8.852 1.00 93.44 151 LEU A N 1
ATOM 1183 C CA . LEU A 1 151 ? -1.989 10.512 7.881 1.00 93.44 151 LEU A CA 1
ATOM 1184 C C . LEU A 1 151 ? -1.755 12.018 7.704 1.00 93.44 151 LEU A C 1
ATOM 1186 O O . LEU A 1 151 ? -1.415 12.744 8.640 1.00 93.44 151 LEU A O 1
ATOM 1190 N N . GLY A 1 152 ? -1.993 12.503 6.492 1.00 85.94 152 GLY A N 1
ATOM 1191 C CA . GLY A 1 152 ? -1.876 13.902 6.094 1.00 85.94 152 GLY A CA 1
ATOM 1192 C C . GLY A 1 152 ? -0.445 14.360 5.809 1.00 85.94 152 GLY A C 1
ATOM 1193 O O . GLY A 1 152 ? -0.230 15.554 5.593 1.00 85.94 152 GLY A O 1
ATOM 1194 N N . SER A 1 153 ? 0.533 13.452 5.799 1.00 83.19 153 SER A N 1
ATOM 1195 C CA . SER A 1 153 ? 1.915 13.791 5.461 1.00 83.19 153 SER A CA 1
ATOM 1196 C C . SER A 1 153 ? 2.054 14.067 3.953 1.00 83.19 153 SER A C 1
ATOM 1198 O O . SER A 1 153 ? 1.680 13.230 3.131 1.00 83.19 153 SER A O 1
ATOM 1200 N N . PRO A 1 154 ? 2.620 15.220 3.546 1.00 71.38 154 PRO A N 1
ATOM 1201 C CA . PRO A 1 154 ? 2.792 15.549 2.130 1.00 71.38 154 PRO A CA 1
ATOM 1202 C C . PRO A 1 154 ? 3.967 14.805 1.475 1.00 71.38 154 PRO A C 1
ATOM 1204 O O . PRO A 1 154 ? 4.063 14.775 0.252 1.00 71.38 154 PRO A O 1
ATOM 1207 N N . PHE A 1 155 ? 4.869 14.223 2.272 1.00 73.94 155 PHE A N 1
ATOM 1208 C CA . PHE A 1 155 ? 6.119 13.619 1.791 1.00 73.94 155 PHE A CA 1
ATOM 1209 C C . PHE A 1 155 ? 6.134 12.096 1.849 1.00 73.94 155 PHE A C 1
ATOM 1211 O O . PHE A 1 155 ? 7.048 11.483 1.316 1.00 73.94 155 PHE A O 1
ATOM 1218 N N . ARG A 1 156 ? 5.178 11.493 2.556 1.00 84.44 156 ARG A N 1
ATOM 1219 C CA . ARG A 1 156 ? 5.100 10.051 2.785 1.00 84.44 156 ARG A CA 1
ATOM 1220 C C . ARG A 1 156 ? 3.651 9.684 3.052 1.00 84.44 156 ARG A C 1
ATOM 1222 O O . ARG A 1 156 ? 3.013 10.385 3.826 1.00 84.44 156 ARG A O 1
ATOM 1229 N N . SER A 1 157 ? 3.151 8.611 2.457 1.00 92.88 157 SER A N 1
ATOM 1230 C CA . SER A 1 157 ? 1.797 8.118 2.700 1.00 92.88 157 SER A CA 1
ATOM 1231 C C . SER A 1 157 ? 1.845 6.620 2.939 1.00 92.88 157 SER A C 1
ATOM 1233 O O . SER A 1 157 ? 1.850 5.807 2.014 1.00 92.88 157 SER A O 1
ATOM 1235 N N . VAL A 1 158 ? 1.827 6.266 4.223 1.00 93.88 158 VAL A N 1
ATOM 1236 C CA . VAL A 1 158 ? 1.727 4.867 4.643 1.00 93.88 158 VAL A CA 1
ATOM 1237 C C . VAL A 1 158 ? 0.398 4.266 4.192 1.00 93.88 158 VAL A C 1
ATOM 1239 O O . VAL A 1 158 ? 0.364 3.101 3.821 1.00 93.88 158 VAL A O 1
ATOM 1242 N N . ALA A 1 159 ? -0.675 5.061 4.095 1.00 96.50 159 ALA A N 1
ATOM 1243 C CA . ALA A 1 159 ? -1.928 4.579 3.525 1.00 96.50 159 ALA A CA 1
ATOM 1244 C C . ALA A 1 159 ? -1.741 4.069 2.090 1.00 96.50 159 ALA A C 1
ATOM 1246 O O . ALA A 1 159 ? -2.168 2.959 1.786 1.00 96.50 159 ALA A O 1
ATOM 1247 N N . ARG A 1 160 ? -1.073 4.837 1.217 1.00 96.62 160 ARG A N 1
ATOM 1248 C CA . ARG A 1 160 ? -0.823 4.427 -0.176 1.00 96.62 160 ARG A CA 1
ATOM 1249 C C . ARG A 1 160 ? 0.082 3.204 -0.261 1.00 96.62 160 ARG A C 1
ATOM 1251 O O . ARG A 1 160 ? -0.196 2.321 -1.067 1.00 96.62 160 ARG A O 1
ATOM 1258 N N . HIS A 1 161 ? 1.111 3.145 0.578 1.00 96.31 161 HIS A N 1
ATOM 1259 C CA . HIS A 1 161 ? 2.024 2.008 0.653 1.00 96.31 161 HIS A CA 1
ATOM 1260 C C . HIS A 1 161 ? 1.285 0.711 1.023 1.00 96.31 161 HIS A C 1
ATOM 1262 O O . HIS A 1 161 ? 1.270 -0.247 0.252 1.00 96.31 161 HIS A O 1
ATOM 1268 N N . GLU A 1 162 ? 0.569 0.696 2.150 1.00 97.44 162 GLU A N 1
ATOM 1269 C CA . GLU A 1 162 ? -0.159 -0.502 2.590 1.00 97.44 162 GLU A CA 1
ATOM 1270 C C . GLU A 1 162 ? -1.309 -0.859 1.635 1.00 97.44 162 GLU A C 1
ATOM 1272 O O . GLU A 1 162 ? -1.617 -2.032 1.409 1.00 97.44 162 GLU A O 1
ATOM 1277 N N . PHE A 1 163 ? -1.937 0.143 1.013 1.00 98.25 163 PHE A N 1
ATOM 1278 C CA . PHE A 1 163 ? -2.969 -0.092 0.006 1.00 98.25 163 PHE A CA 1
ATOM 1279 C C . PHE A 1 163 ? -2.400 -0.715 -1.272 1.00 98.25 163 PHE A C 1
ATOM 1281 O O . PHE A 1 163 ? -3.073 -1.529 -1.903 1.00 98.25 163 PHE A O 1
ATOM 1288 N N . ALA A 1 164 ? -1.156 -0.403 -1.642 1.00 98.00 164 ALA A N 1
ATOM 1289 C CA . ALA A 1 164 ? -0.480 -1.055 -2.758 1.00 98.00 164 ALA A CA 1
ATOM 1290 C C . ALA A 1 164 ? -0.248 -2.549 -2.482 1.00 98.00 164 ALA A C 1
ATOM 1292 O O . ALA A 1 164 ? -0.493 -3.369 -3.369 1.00 98.00 164 ALA A O 1
ATOM 1293 N N . HIS A 1 165 ? 0.114 -2.935 -1.253 1.00 97.88 165 HIS A N 1
ATOM 1294 C CA . HIS A 1 165 ? 0.148 -4.351 -0.864 1.00 97.88 165 HIS A CA 1
ATOM 1295 C C . HIS A 1 165 ? -1.235 -5.010 -0.948 1.00 97.88 165 HIS A C 1
ATOM 1297 O O . HIS A 1 165 ? -1.369 -6.128 -1.458 1.00 97.88 165 HIS A O 1
ATOM 1303 N N . ALA A 1 166 ? -2.279 -4.308 -0.499 1.00 98.19 166 ALA A N 1
ATOM 1304 C CA . ALA A 1 166 ? -3.653 -4.787 -0.610 1.00 98.19 166 ALA A CA 1
ATOM 1305 C C . ALA A 1 166 ? -4.079 -4.998 -2.068 1.00 98.19 166 ALA A C 1
ATOM 1307 O O . ALA A 1 166 ? -4.691 -6.019 -2.399 1.00 98.19 166 ALA A O 1
ATOM 1308 N N . PHE A 1 167 ? -3.706 -4.073 -2.950 1.00 98.06 167 PHE A N 1
ATOM 1309 C CA . PHE A 1 167 ? -3.950 -4.170 -4.381 1.00 98.06 167 PHE A CA 1
ATOM 1310 C C . PHE A 1 167 ? -3.164 -5.304 -5.044 1.00 98.06 167 PHE A C 1
ATOM 1312 O O . PHE A 1 167 ? -3.763 -6.063 -5.801 1.00 98.06 167 PHE A O 1
ATOM 1319 N N . ASP A 1 168 ? -1.873 -5.471 -4.744 1.00 97.56 168 ASP A N 1
ATOM 1320 C CA . ASP A 1 168 ? -1.052 -6.579 -5.257 1.00 97.56 168 ASP A CA 1
ATOM 1321 C C . ASP A 1 168 ? -1.701 -7.936 -4.943 1.00 97.56 168 ASP A C 1
ATOM 1323 O O . ASP A 1 168 ? -1.877 -8.780 -5.829 1.00 97.56 168 ASP A O 1
ATOM 1327 N N . HIS A 1 169 ? -2.164 -8.108 -3.702 1.00 96.69 169 HIS A N 1
ATOM 1328 C CA . HIS A 1 169 ? -2.871 -9.311 -3.272 1.00 96.69 169 HIS A CA 1
ATOM 1329 C C . HIS A 1 169 ? -4.208 -9.481 -4.015 1.00 96.69 169 HIS A C 1
ATOM 1331 O O . HIS A 1 169 ? -4.441 -10.518 -4.639 1.00 96.69 169 HIS A O 1
ATOM 1337 N N . ALA A 1 170 ? -5.056 -8.447 -4.033 1.00 97.19 170 ALA A N 1
ATOM 1338 C CA . ALA A 1 170 ? -6.353 -8.489 -4.712 1.00 97.19 170 ALA A CA 1
ATOM 1339 C C . ALA A 1 170 ? -6.221 -8.769 -6.219 1.00 97.19 170 ALA A C 1
ATOM 1341 O O . ALA A 1 170 ? -6.998 -9.534 -6.793 1.00 97.19 170 ALA A O 1
ATOM 1342 N N . PHE A 1 171 ? -5.228 -8.162 -6.873 1.00 95.38 171 PHE A N 1
ATOM 1343 C CA . PHE A 1 171 ? -4.936 -8.365 -8.288 1.00 95.38 171 PHE A CA 1
ATOM 1344 C C . PHE A 1 171 ? -4.510 -9.800 -8.567 1.00 95.38 171 PHE A C 1
ATOM 1346 O O . PHE A 1 171 ? -4.983 -10.412 -9.528 1.00 95.38 171 PHE A O 1
ATOM 1353 N N . SER A 1 172 ? -3.617 -10.338 -7.745 1.00 94.25 172 SER A N 1
ATOM 1354 C CA . SER A 1 172 ? -3.073 -11.680 -7.934 1.00 94.25 172 SER A CA 1
ATOM 1355 C C . SER A 1 172 ? -4.160 -12.745 -7.805 1.00 94.25 172 SER A C 1
ATOM 1357 O O . SER A 1 172 ? -4.258 -13.616 -8.671 1.00 94.25 172 SER A O 1
ATOM 1359 N N . GLU A 1 173 ? -5.045 -12.592 -6.819 1.00 94.00 173 GLU A N 1
ATOM 1360 C CA . GLU A 1 173 ? -6.201 -13.466 -6.603 1.00 94.00 173 GLU A CA 1
ATOM 1361 C C . GLU A 1 173 ? -7.232 -13.361 -7.733 1.00 94.00 173 GLU A C 1
ATOM 1363 O O . GLU A 1 173 ? -7.604 -14.371 -8.335 1.00 94.00 173 GLU A O 1
ATOM 1368 N N . LYS A 1 174 ? -7.637 -12.138 -8.111 1.00 93.44 174 LYS A N 1
ATOM 1369 C CA . LYS A 1 174 ? -8.588 -11.904 -9.216 1.00 93.44 174 LYS A CA 1
ATOM 1370 C C . LYS A 1 174 ? -8.123 -12.552 -10.522 1.00 93.44 174 LYS A C 1
ATOM 1372 O O . LYS A 1 174 ? -8.936 -13.097 -11.265 1.00 93.44 174 LYS A O 1
ATOM 1377 N N . ASN A 1 175 ? -6.820 -12.508 -10.792 1.00 92.38 175 ASN A N 1
ATOM 1378 C CA . ASN A 1 175 ? -6.218 -13.036 -12.016 1.00 92.38 175 ASN A CA 1
ATOM 1379 C C . ASN A 1 175 ? -5.694 -14.477 -11.872 1.00 92.38 175 ASN A C 1
ATOM 1381 O O . ASN A 1 175 ? -5.025 -14.964 -12.783 1.00 92.38 175 ASN A O 1
ATOM 1385 N N . ARG A 1 176 ? -5.977 -15.164 -10.750 1.00 92.00 176 ARG A N 1
ATOM 1386 C CA . ARG A 1 176 ? -5.548 -16.549 -10.463 1.00 92.00 176 ARG A CA 1
ATOM 1387 C C . ARG A 1 176 ? -4.054 -16.777 -10.719 1.00 92.00 176 ARG A C 1
ATOM 1389 O O . ARG A 1 176 ? -3.649 -17.788 -11.300 1.00 92.00 176 ARG A O 1
ATOM 1396 N N . ARG A 1 177 ? -3.221 -15.799 -10.358 1.00 88.19 177 ARG A N 1
ATOM 1397 C CA . ARG A 1 177 ? -1.784 -15.846 -10.644 1.00 88.19 177 ARG A CA 1
ATOM 1398 C C . ARG A 1 177 ? -1.096 -16.795 -9.671 1.00 88.19 177 ARG A C 1
ATOM 1400 O O . ARG A 1 177 ? -1.393 -16.802 -8.486 1.00 88.19 177 ARG A O 1
ATOM 1407 N N . LYS A 1 178 ? -0.115 -17.555 -10.169 1.00 88.31 178 LYS A N 1
ATOM 1408 C CA . LYS A 1 178 ? 0.747 -18.397 -9.317 1.00 88.31 178 LYS A CA 1
ATOM 1409 C C . LYS A 1 178 ? 1.701 -17.584 -8.441 1.00 88.31 178 LYS A C 1
ATOM 1411 O O . LYS A 1 178 ? 2.1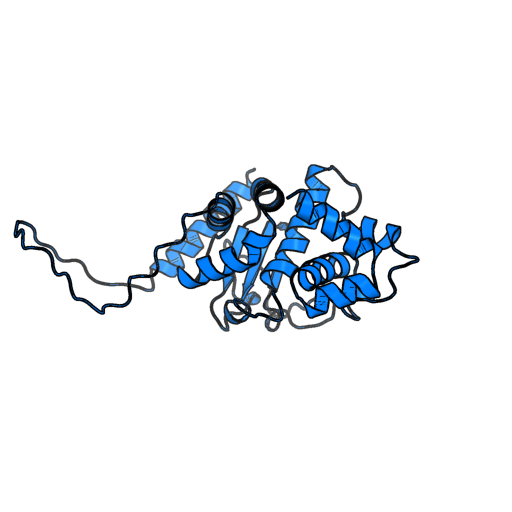44 -18.073 -7.413 1.00 88.31 178 LYS A O 1
ATOM 1416 N N . LEU A 1 179 ? 2.063 -16.386 -8.894 1.00 89.62 179 LEU A N 1
ATOM 1417 C CA . LEU A 1 179 ? 2.963 -15.472 -8.200 1.00 89.62 179 LEU A CA 1
ATOM 1418 C C . LEU A 1 179 ? 2.286 -14.104 -8.070 1.00 89.62 179 LEU A C 1
ATOM 1420 O O . LEU A 1 179 ? 1.545 -13.730 -8.987 1.00 89.62 179 LEU A O 1
ATOM 1424 N N . PRO A 1 180 ? 2.580 -13.336 -7.007 1.00 93.12 180 PRO A N 1
ATOM 1425 C CA . PRO A 1 180 ? 2.117 -11.960 -6.882 1.00 93.12 180 PRO A CA 1
ATOM 1426 C C . PRO A 1 180 ? 2.484 -11.089 -8.094 1.00 93.12 180 PRO A C 1
ATOM 1428 O O . PRO A 1 180 ? 3.451 -11.380 -8.814 1.00 93.12 180 PRO A O 1
ATOM 1431 N N . LEU A 1 181 ? 1.722 -10.021 -8.341 1.00 92.62 181 LEU A N 1
ATOM 1432 C CA . LEU A 1 181 ? 2.031 -9.037 -9.382 1.00 92.62 181 LEU A CA 1
ATOM 1433 C C . LEU A 1 181 ? 3.401 -8.402 -9.105 1.00 92.62 181 LEU A C 1
ATOM 1435 O O . LEU A 1 181 ? 4.226 -8.336 -10.015 1.00 92.62 181 LEU A O 1
ATOM 1439 N N . SER A 1 182 ? 3.675 -8.034 -7.856 1.00 93.50 182 SER A N 1
ATOM 1440 C CA . SER A 1 182 ? 4.958 -7.479 -7.408 1.00 93.50 182 SER A CA 1
ATOM 1441 C C . SER A 1 182 ? 6.164 -8.353 -7.782 1.00 93.50 182 SER A C 1
ATOM 1443 O O . SER A 1 182 ? 7.128 -7.874 -8.378 1.00 93.50 182 SER A O 1
ATOM 1445 N N . VAL A 1 183 ? 6.082 -9.666 -7.540 1.00 93.19 183 VAL A N 1
ATOM 1446 C CA . VAL A 1 183 ? 7.121 -10.645 -7.914 1.00 93.19 183 VAL A CA 1
ATOM 1447 C C . VAL A 1 183 ? 7.327 -10.703 -9.427 1.00 93.19 183 VAL A C 1
ATOM 1449 O O . VAL A 1 183 ? 8.450 -10.884 -9.903 1.00 93.19 183 VAL A O 1
ATOM 1452 N N . GLN A 1 184 ? 6.264 -10.553 -10.211 1.00 91.38 184 GLN A N 1
ATOM 1453 C CA . GLN A 1 184 ? 6.369 -10.578 -11.667 1.00 91.38 184 GLN A CA 1
ATOM 1454 C C . GLN A 1 184 ? 7.012 -9.308 -12.211 1.00 91.38 184 GLN A C 1
ATOM 1456 O O . GLN A 1 184 ? 7.923 -9.416 -13.028 1.00 91.38 184 GLN A O 1
ATOM 1461 N N . LEU A 1 185 ? 6.604 -8.135 -11.720 1.00 91.88 185 LEU A N 1
ATOM 1462 C CA . LEU A 1 185 ? 7.214 -6.854 -12.090 1.00 91.88 185 LEU A CA 1
ATOM 1463 C C . LEU A 1 185 ? 8.702 -6.836 -11.736 1.00 91.88 185 LEU A C 1
ATOM 1465 O O . LEU A 1 185 ? 9.536 -6.517 -12.578 1.00 91.88 185 LEU A O 1
ATOM 1469 N N . TRP A 1 186 ? 9.044 -7.295 -10.532 1.00 90.31 186 TRP A N 1
ATOM 1470 C CA . TRP A 1 186 ? 10.426 -7.413 -10.072 1.00 90.31 186 TRP A CA 1
ATOM 1471 C C . TRP A 1 186 ? 11.323 -8.204 -11.024 1.00 90.31 186 TRP A C 1
ATOM 1473 O O . TRP A 1 186 ? 12.432 -7.783 -11.350 1.00 90.31 186 TRP A O 1
ATOM 1483 N N . ASN A 1 187 ? 10.847 -9.365 -11.476 1.00 90.62 187 ASN A N 1
ATOM 1484 C CA . ASN A 1 187 ? 11.610 -10.212 -12.385 1.00 90.62 187 ASN A CA 1
ATOM 1485 C C . ASN A 1 187 ? 11.617 -9.659 -13.814 1.00 90.62 187 ASN A C 1
ATOM 1487 O O . ASN A 1 187 ? 12.647 -9.725 -14.483 1.00 90.62 187 ASN A O 1
ATOM 1491 N N . LEU A 1 188 ? 10.499 -9.089 -14.270 1.00 90.56 188 LEU A N 1
ATOM 1492 C CA . LEU A 1 188 ? 10.370 -8.511 -15.606 1.00 90.56 188 LEU A CA 1
ATOM 1493 C C . LEU A 1 188 ? 11.279 -7.291 -15.801 1.00 90.56 188 LEU A C 1
ATOM 1495 O O . LEU A 1 188 ? 11.810 -7.099 -16.894 1.00 90.56 188 LEU A O 1
ATOM 1499 N N . PHE A 1 189 ? 11.473 -6.486 -14.755 1.00 91.12 189 PHE A N 1
ATOM 1500 C CA . PHE A 1 189 ? 12.275 -5.258 -14.795 1.00 91.12 189 PHE A CA 1
ATOM 1501 C C . PHE A 1 189 ? 13.705 -5.454 -14.278 1.00 91.12 189 PHE A C 1
ATOM 1503 O O . PHE A 1 189 ? 14.464 -4.495 -14.174 1.00 91.12 189 PHE A O 1
ATOM 1510 N N . ARG A 1 190 ? 14.123 -6.696 -13.991 1.00 87.38 190 ARG A N 1
ATOM 1511 C CA . ARG A 1 190 ? 15.397 -7.021 -13.324 1.00 87.38 190 ARG A CA 1
ATOM 1512 C C . ARG A 1 190 ? 16.630 -6.316 -13.902 1.00 87.38 190 ARG A C 1
ATOM 1514 O O . ARG A 1 190 ? 17.515 -5.966 -13.128 1.00 87.38 190 ARG A O 1
ATOM 1521 N N . ALA A 1 191 ? 16.714 -6.170 -15.225 1.00 84.50 191 ALA A N 1
ATOM 1522 C CA . ALA A 1 191 ? 17.876 -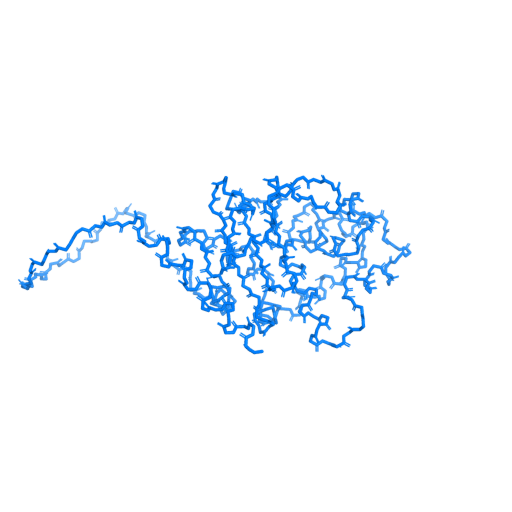5.591 -15.906 1.00 84.50 191 ALA A CA 1
ATOM 1523 C C . ALA A 1 191 ? 17.963 -4.057 -15.795 1.00 84.50 191 ALA A C 1
ATOM 1525 O O . ALA A 1 191 ? 19.037 -3.496 -15.976 1.00 84.50 191 ALA A O 1
ATOM 1526 N N . GLU A 1 192 ? 16.844 -3.395 -15.510 1.00 80.38 192 GLU A N 1
ATOM 1527 C CA . GLU A 1 192 ? 16.684 -1.935 -15.612 1.00 80.38 192 GLU A CA 1
ATOM 1528 C C . GLU A 1 192 ? 16.357 -1.292 -14.258 1.00 80.38 192 GLU A C 1
ATOM 1530 O O . GLU A 1 192 ? 16.525 -0.091 -14.067 1.00 80.38 192 GLU A O 1
ATOM 1535 N N . ARG A 1 193 ? 15.946 -2.121 -13.298 1.00 80.19 193 ARG A N 1
ATOM 1536 C CA . ARG A 1 193 ? 15.698 -1.800 -11.896 1.00 80.19 193 ARG A CA 1
ATOM 1537 C C . ARG A 1 193 ? 17.026 -1.432 -11.211 1.00 80.19 193 ARG A C 1
ATOM 1539 O O . ARG A 1 193 ? 17.679 -2.290 -10.611 1.00 80.19 193 ARG A O 1
ATOM 1546 N N . THR A 1 194 ? 17.453 -0.179 -11.379 1.00 68.44 194 THR A N 1
ATOM 1547 C CA . THR A 1 194 ? 18.769 0.337 -10.953 1.00 68.44 194 THR A CA 1
ATOM 1548 C C . THR A 1 194 ? 18.675 1.359 -9.818 1.00 68.44 194 THR A C 1
ATOM 1550 O O . THR A 1 194 ? 19.562 1.373 -8.965 1.00 68.44 194 THR A O 1
ATOM 1553 N N . GLY A 1 195 ? 17.582 2.128 -9.744 1.00 61.34 195 GLY A N 1
ATOM 1554 C CA . GLY A 1 195 ? 17.235 2.971 -8.599 1.00 61.34 195 GLY A CA 1
ATOM 1555 C C . GLY A 1 195 ? 16.114 2.372 -7.779 1.00 61.34 195 GLY A C 1
ATOM 1556 O O . GLY A 1 195 ? 14.976 2.257 -8.228 1.00 61.34 195 GLY A O 1
ATOM 1557 N N . MET A 1 196 ? 16.446 1.963 -6.564 1.00 65.06 196 MET A N 1
ATOM 1558 C CA . MET A 1 196 ? 15.448 1.526 -5.600 1.00 65.06 196 MET A CA 1
ATOM 1559 C C . MET A 1 196 ? 15.039 2.700 -4.751 1.00 65.06 196 MET A C 1
ATOM 1561 O O . MET A 1 196 ? 15.901 3.417 -4.250 1.00 65.06 196 MET A O 1
ATOM 1565 N N . VAL A 1 197 ? 13.737 2.825 -4.509 1.00 64.00 197 VAL A N 1
ATOM 1566 C CA . VAL A 1 197 ? 13.206 3.831 -3.584 1.00 64.00 197 VAL A CA 1
ATOM 1567 C C . VAL A 1 197 ? 13.847 3.676 -2.193 1.00 64.00 197 VAL A C 1
ATOM 1569 O O . VAL A 1 197 ? 14.151 4.675 -1.539 1.00 64.00 197 VAL A O 1
ATOM 1572 N N . SER A 1 198 ? 14.169 2.441 -1.784 1.00 69.25 198 SER A N 1
ATOM 1573 C CA . SER A 1 198 ? 14.962 2.157 -0.588 1.00 69.25 198 SER A CA 1
ATOM 1574 C C . SER A 1 198 ? 15.835 0.896 -0.694 1.00 69.25 198 SER A C 1
ATOM 1576 O O . SER A 1 198 ? 15.640 0.016 -1.536 1.00 69.25 198 SER A O 1
ATOM 1578 N N . SER A 1 199 ? 16.797 0.761 0.228 1.00 72.00 199 SER A N 1
ATOM 1579 C CA . SER A 1 199 ? 17.597 -0.467 0.385 1.00 72.00 199 SER A CA 1
ATOM 1580 C C . SER A 1 199 ? 16.726 -1.692 0.705 1.00 72.00 199 SER A C 1
ATOM 1582 O O . SER A 1 199 ? 17.010 -2.796 0.242 1.00 72.00 199 SER A O 1
ATOM 1584 N N . TYR A 1 200 ? 15.623 -1.511 1.434 1.00 71.69 200 TYR A N 1
ATOM 1585 C CA . TYR A 1 200 ? 14.719 -2.608 1.771 1.00 71.69 200 TYR A CA 1
ATOM 1586 C C . TYR A 1 200 ? 13.927 -3.074 0.542 1.00 71.69 200 TYR A C 1
ATOM 1588 O O . TYR A 1 200 ? 13.950 -4.264 0.209 1.00 71.69 200 TYR A O 1
ATOM 1596 N N . ALA A 1 201 ? 13.383 -2.127 -0.230 1.00 75.06 201 ALA A N 1
ATOM 1597 C CA . ALA A 1 201 ? 12.789 -2.402 -1.534 1.00 75.06 201 ALA A CA 1
ATOM 1598 C C . ALA A 1 201 ? 13.766 -3.096 -2.490 1.00 75.06 201 ALA A C 1
ATOM 1600 O O . ALA A 1 201 ? 13.324 -3.867 -3.324 1.00 75.06 201 ALA A O 1
ATOM 1601 N N . SER A 1 202 ? 15.087 -2.929 -2.351 1.00 76.69 202 SER A N 1
ATOM 1602 C CA . SER A 1 202 ? 16.070 -3.599 -3.221 1.00 76.69 202 SER A CA 1
ATOM 1603 C C . SER A 1 202 ? 16.137 -5.124 -3.087 1.00 76.69 202 SER A C 1
ATOM 1605 O O . SER A 1 202 ? 16.593 -5.805 -4.017 1.00 76.69 202 SER A O 1
ATOM 1607 N N . THR A 1 203 ? 15.612 -5.665 -1.981 1.00 81.38 203 THR A N 1
ATOM 1608 C CA . THR A 1 203 ? 15.632 -7.102 -1.663 1.00 81.38 203 THR A CA 1
ATOM 1609 C C . THR A 1 203 ? 14.247 -7.741 -1.514 1.00 81.38 203 THR A C 1
ATOM 1611 O O . THR A 1 203 ? 14.160 -8.968 -1.509 1.00 81.38 203 THR A O 1
ATOM 1614 N N . ASN A 1 204 ? 13.166 -6.952 -1.466 1.00 88.00 204 ASN A N 1
ATOM 1615 C CA . ASN A 1 204 ? 11.798 -7.445 -1.300 1.00 88.00 204 ASN A CA 1
ATOM 1616 C C . ASN A 1 204 ? 10.871 -6.969 -2.447 1.00 88.00 204 ASN A C 1
ATOM 1618 O O . ASN A 1 204 ? 10.567 -5.778 -2.529 1.00 88.00 204 ASN A O 1
ATOM 1622 N N . PRO A 1 205 ? 10.369 -7.878 -3.311 1.00 91.50 205 PRO A N 1
ATOM 1623 C CA . PRO A 1 205 ? 9.493 -7.520 -4.429 1.00 91.50 205 PRO A CA 1
ATOM 1624 C C . PRO A 1 205 ? 8.206 -6.791 -4.029 1.00 91.50 205 PRO A C 1
ATOM 1626 O O . PRO A 1 205 ? 7.778 -5.888 -4.746 1.00 91.50 205 PRO A O 1
ATOM 1629 N N . ALA A 1 206 ? 7.585 -7.180 -2.910 1.00 92.81 206 ALA A N 1
ATOM 1630 C CA . ALA A 1 206 ? 6.334 -6.575 -2.454 1.00 92.81 206 ALA A CA 1
ATOM 1631 C C . ALA A 1 206 ? 6.550 -5.109 -2.063 1.00 92.81 206 ALA A C 1
ATOM 1633 O O . ALA A 1 206 ? 5.770 -4.242 -2.449 1.00 92.81 206 ALA A O 1
ATOM 1634 N N . GLU A 1 207 ? 7.638 -4.848 -1.343 1.00 92.12 207 GLU A N 1
ATOM 1635 C CA . GLU A 1 207 ? 8.051 -3.513 -0.898 1.00 92.12 207 GLU A CA 1
ATOM 1636 C C . GLU A 1 207 ? 8.461 -2.644 -2.076 1.00 92.12 207 GLU A C 1
ATOM 1638 O O . GLU A 1 207 ? 8.094 -1.481 -2.142 1.00 92.12 207 GLU A O 1
ATOM 1643 N N . TYR A 1 208 ? 9.147 -3.217 -3.065 1.00 92.69 208 TYR A N 1
ATOM 1644 C CA . TYR A 1 208 ? 9.446 -2.512 -4.305 1.00 92.69 208 TYR A CA 1
ATOM 1645 C C . TYR A 1 208 ? 8.198 -2.002 -5.004 1.00 92.69 208 TYR A C 1
ATOM 1647 O O . TYR A 1 208 ? 8.133 -0.826 -5.345 1.00 92.69 208 TYR A O 1
ATOM 1655 N N . PHE A 1 209 ? 7.178 -2.844 -5.160 1.00 95.06 209 PHE A N 1
ATOM 1656 C CA . PHE A 1 209 ? 5.927 -2.382 -5.743 1.00 95.06 209 PHE A CA 1
ATOM 1657 C C . PHE A 1 209 ? 5.252 -1.306 -4.876 1.00 95.06 209 PHE A C 1
ATOM 1659 O O . PHE A 1 209 ? 4.848 -0.268 -5.401 1.00 95.06 209 PHE A O 1
ATOM 1666 N N . ALA A 1 210 ? 5.155 -1.520 -3.561 1.00 95.38 210 ALA A N 1
ATOM 1667 C CA . ALA A 1 210 ? 4.476 -0.593 -2.660 1.00 95.38 210 ALA A CA 1
ATOM 1668 C C . ALA A 1 210 ? 5.181 0.767 -2.541 1.00 95.38 210 ALA A C 1
ATOM 1670 O O . ALA A 1 210 ? 4.531 1.809 -2.642 1.00 95.38 210 ALA A O 1
ATOM 1671 N N . GLU A 1 211 ? 6.507 0.779 -2.408 1.00 93.50 211 GLU A N 1
ATOM 1672 C CA . GLU A 1 211 ? 7.305 2.004 -2.384 1.00 93.50 211 GLU A CA 1
ATOM 1673 C C . GLU A 1 211 ? 7.295 2.721 -3.738 1.00 93.50 211 GLU A C 1
ATOM 1675 O O . GLU A 1 211 ? 7.231 3.948 -3.764 1.00 93.50 211 GLU A O 1
ATOM 1680 N N . SER A 1 212 ? 7.296 2.004 -4.870 1.00 94.25 212 SER A N 1
ATOM 1681 C CA . SER A 1 212 ? 7.137 2.637 -6.185 1.00 94.25 212 SER A CA 1
ATOM 1682 C C . SER A 1 212 ? 5.758 3.281 -6.350 1.00 94.25 212 SER A C 1
ATOM 1684 O O . SER A 1 212 ? 5.658 4.401 -6.848 1.00 94.25 212 SER A O 1
ATOM 1686 N N . VAL A 1 213 ? 4.682 2.634 -5.896 1.00 95.31 213 VAL A N 1
ATOM 1687 C CA . VAL A 1 213 ? 3.342 3.248 -5.893 1.00 95.31 213 VAL A CA 1
ATOM 1688 C C . VAL A 1 213 ? 3.310 4.484 -4.998 1.00 95.31 213 VAL A C 1
ATOM 1690 O O . VAL A 1 213 ? 2.772 5.521 -5.384 1.00 95.31 213 VAL A O 1
ATOM 1693 N N . GLU A 1 214 ? 3.904 4.407 -3.811 1.00 93.50 214 GLU A N 1
ATOM 1694 C CA . GLU A 1 214 ? 3.984 5.544 -2.904 1.00 93.50 214 GLU A CA 1
ATOM 1695 C C . GLU A 1 214 ? 4.762 6.716 -3.532 1.00 93.50 214 GLU A C 1
ATOM 1697 O O . GLU A 1 214 ? 4.269 7.850 -3.542 1.00 93.50 214 GLU A O 1
ATOM 1702 N N . ALA A 1 215 ? 5.941 6.443 -4.095 1.00 92.31 215 ALA A N 1
ATOM 1703 C CA . ALA A 1 215 ? 6.800 7.433 -4.732 1.00 92.31 215 ALA A CA 1
ATOM 1704 C C . ALA A 1 215 ? 6.139 8.069 -5.966 1.00 92.31 215 ALA A C 1
ATOM 1706 O O . ALA A 1 215 ? 6.301 9.269 -6.175 1.00 92.31 215 ALA A O 1
ATOM 1707 N N . TRP A 1 216 ? 5.329 7.332 -6.733 1.00 93.88 216 TRP A N 1
ATOM 1708 C CA . TRP A 1 216 ? 4.579 7.867 -7.878 1.00 93.88 216 TRP A CA 1
ATOM 1709 C C . TRP A 1 216 ? 3.671 9.048 -7.513 1.00 93.88 216 TRP A C 1
ATOM 1711 O O . TRP A 1 216 ? 3.526 9.992 -8.292 1.00 93.88 216 TRP A O 1
ATOM 1721 N N . PHE A 1 217 ? 3.081 9.039 -6.317 1.00 92.38 217 PHE A N 1
ATOM 1722 C CA . PHE A 1 217 ? 2.206 10.117 -5.852 1.00 92.38 217 PHE A CA 1
ATOM 1723 C C . PHE A 1 217 ? 2.941 11.250 -5.121 1.00 92.38 217 PHE A C 1
ATOM 1725 O O . PHE A 1 217 ? 2.296 12.145 -4.568 1.00 92.38 217 PHE A O 1
ATOM 1732 N N . GLN A 1 218 ? 4.273 11.225 -5.107 1.00 89.94 218 GLN A N 1
ATOM 1733 C CA . GLN A 1 218 ? 5.121 12.267 -4.538 1.00 89.94 218 GLN A CA 1
ATOM 1734 C C . GLN A 1 218 ? 5.892 12.955 -5.660 1.00 89.94 218 GLN A C 1
ATOM 1736 O O . GLN A 1 218 ? 6.464 12.287 -6.506 1.00 89.94 218 GLN A O 1
ATOM 1741 N N . GLU A 1 219 ? 5.976 14.284 -5.662 1.00 87.06 219 GLU A N 1
ATOM 1742 C CA . GLU A 1 219 ? 6.655 15.011 -6.747 1.00 87.06 219 GLU A CA 1
ATOM 1743 C C . GLU A 1 219 ? 8.119 14.573 -6.923 1.00 87.06 219 GLU A C 1
ATOM 1745 O O . GLU A 1 219 ? 8.534 14.189 -8.017 1.00 87.06 219 GLU A O 1
ATOM 1750 N N . LYS A 1 220 ? 8.886 14.551 -5.824 1.00 87.75 220 LYS A N 1
ATOM 1751 C CA . LYS A 1 220 ? 10.284 14.097 -5.838 1.00 87.75 220 LYS A CA 1
ATOM 1752 C C . LYS A 1 220 ? 10.399 12.605 -6.151 1.00 87.75 220 LYS A C 1
ATOM 1754 O O . LYS A 1 220 ? 11.197 12.234 -7.002 1.00 87.75 220 LYS A O 1
ATOM 1759 N N . GLY A 1 221 ? 9.584 11.770 -5.501 1.00 89.38 221 GLY A N 1
ATOM 1760 C CA . GLY A 1 221 ? 9.593 10.320 -5.714 1.00 89.38 221 GLY A CA 1
ATOM 1761 C C . GLY A 1 221 ? 9.266 9.938 -7.158 1.00 89.38 221 GLY A C 1
ATOM 1762 O O . GLY A 1 221 ? 9.926 9.082 -7.738 1.00 89.38 221 GLY A O 1
ATOM 1763 N N . ARG A 1 222 ? 8.313 10.634 -7.782 1.00 91.12 222 ARG A N 1
ATOM 1764 C CA . ARG A 1 222 ? 7.911 10.426 -9.172 1.00 91.12 222 ARG A CA 1
ATOM 1765 C C . ARG A 1 222 ? 9.025 10.787 -10.146 1.00 91.12 222 ARG A C 1
ATOM 1767 O O . ARG A 1 222 ? 9.242 10.045 -11.099 1.00 91.12 222 ARG A O 1
ATOM 1774 N N . ALA A 1 223 ? 9.739 11.886 -9.899 1.00 90.94 223 ALA A N 1
ATOM 1775 C CA . ALA A 1 223 ? 10.907 12.262 -10.693 1.00 90.94 223 ALA A CA 1
ATOM 1776 C C . ALA A 1 223 ? 12.039 11.225 -10.566 1.00 90.94 223 ALA A C 1
ATOM 1778 O O . ALA A 1 223 ? 12.619 10.835 -11.577 1.00 90.94 223 ALA A O 1
ATOM 1779 N N . THR A 1 224 ? 12.305 10.728 -9.352 1.00 89.25 224 THR A N 1
ATOM 1780 C CA . THR A 1 224 ? 13.278 9.647 -9.119 1.00 89.25 224 THR A CA 1
ATOM 1781 C C . THR A 1 224 ? 12.877 8.364 -9.845 1.00 89.25 224 THR A C 1
ATOM 1783 O O . THR A 1 224 ? 13.693 7.809 -10.572 1.00 89.25 224 THR A O 1
ATOM 1786 N N . LEU A 1 225 ? 11.615 7.928 -9.741 1.00 90.56 225 LEU A N 1
ATOM 1787 C CA . LEU A 1 225 ? 11.119 6.759 -10.477 1.00 90.56 225 LEU A CA 1
ATOM 1788 C C . LEU A 1 225 ? 11.292 6.918 -11.986 1.00 90.56 225 LEU A C 1
ATOM 1790 O O . LEU A 1 225 ? 11.735 5.991 -12.649 1.00 90.56 225 LEU A O 1
ATOM 1794 N N . GLN A 1 226 ? 10.977 8.091 -12.536 1.00 91.69 226 GLN A N 1
ATOM 1795 C CA . GLN A 1 226 ? 11.124 8.337 -13.968 1.00 91.69 226 GLN A CA 1
ATOM 1796 C C . GLN A 1 226 ? 12.581 8.224 -14.438 1.00 91.69 226 GLN A C 1
ATOM 1798 O O . GLN A 1 226 ? 12.832 7.737 -15.539 1.00 91.69 226 GLN A O 1
ATOM 1803 N N . ALA A 1 227 ? 13.526 8.695 -13.623 1.00 89.62 227 ALA A N 1
ATOM 1804 C CA . ALA A 1 227 ? 14.942 8.707 -13.962 1.00 89.62 227 ALA A CA 1
ATOM 1805 C C . ALA A 1 227 ? 15.621 7.347 -13.747 1.00 89.62 227 ALA A C 1
ATOM 1807 O O . ALA A 1 227 ? 16.435 6.938 -14.573 1.00 89.62 227 ALA A O 1
ATOM 1808 N N . GLU A 1 228 ? 15.304 6.658 -12.649 1.00 87.50 228 GLU A N 1
ATOM 1809 C CA . GLU A 1 228 ? 16.069 5.493 -12.190 1.00 87.50 228 GLU A CA 1
ATOM 1810 C C . GLU A 1 228 ? 15.337 4.146 -12.350 1.00 87.50 228 GLU A C 1
ATOM 1812 O O . GLU A 1 228 ? 15.979 3.092 -12.337 1.00 87.50 228 GLU A O 1
ATOM 1817 N N . ASP A 1 229 ? 14.010 4.161 -12.532 1.00 90.38 229 ASP A N 1
ATOM 1818 C CA . ASP A 1 229 ? 13.199 2.979 -12.852 1.00 90.38 229 ASP A CA 1
ATOM 1819 C C . ASP A 1 229 ? 12.092 3.300 -13.883 1.00 90.38 229 ASP A C 1
ATOM 1821 O O . ASP A 1 229 ? 10.887 3.272 -13.589 1.00 90.38 229 ASP A O 1
ATOM 1825 N N . PRO A 1 230 ? 12.479 3.626 -15.130 1.00 90.56 230 PRO A N 1
ATOM 1826 C CA . PRO A 1 230 ? 11.546 4.095 -16.150 1.00 90.56 230 PRO A CA 1
ATOM 1827 C C . PRO A 1 230 ? 10.490 3.049 -16.535 1.00 90.56 230 PRO A C 1
ATOM 1829 O O . PRO A 1 230 ? 9.394 3.414 -16.963 1.00 90.56 230 PRO A O 1
ATOM 1832 N N . ARG A 1 231 ? 10.764 1.745 -16.378 1.00 92.12 231 ARG A N 1
ATOM 1833 C CA . ARG A 1 231 ? 9.767 0.703 -16.671 1.00 92.12 231 ARG A CA 1
ATOM 1834 C C . ARG A 1 231 ? 8.706 0.599 -15.597 1.00 92.12 231 ARG A C 1
ATOM 1836 O O . ARG A 1 231 ? 7.533 0.482 -15.953 1.00 92.12 231 ARG A O 1
ATOM 1843 N N . MET A 1 232 ? 9.081 0.692 -14.323 1.00 92.94 232 MET A N 1
ATOM 1844 C CA . MET A 1 232 ? 8.091 0.818 -13.261 1.00 92.94 232 MET A CA 1
ATOM 1845 C C . MET A 1 232 ? 7.294 2.114 -13.416 1.00 92.94 232 MET A C 1
ATOM 1847 O O . MET A 1 232 ? 6.071 2.083 -13.314 1.00 92.94 232 MET A O 1
ATOM 1851 N N . PHE A 1 233 ? 7.947 3.232 -13.745 1.00 93.31 233 PHE A N 1
ATOM 1852 C CA . PHE A 1 233 ? 7.256 4.494 -14.017 1.00 93.31 233 PHE A CA 1
ATOM 1853 C C . PHE A 1 233 ? 6.202 4.348 -15.123 1.00 93.31 233 PHE A C 1
ATOM 1855 O O . PHE A 1 233 ? 5.048 4.719 -14.917 1.00 93.31 233 PHE A O 1
ATOM 1862 N N . ASN A 1 234 ? 6.571 3.772 -16.271 1.00 93.81 234 ASN A N 1
ATOM 1863 C CA . ASN A 1 234 ? 5.646 3.565 -17.388 1.00 93.81 234 ASN A CA 1
ATOM 1864 C C . ASN A 1 234 ? 4.504 2.612 -17.010 1.00 93.81 234 ASN A C 1
ATOM 1866 O O . ASN A 1 234 ? 3.350 2.877 -17.331 1.00 93.81 234 ASN A O 1
ATOM 1870 N N . TYR A 1 235 ? 4.805 1.541 -16.272 1.00 94.81 235 TYR A N 1
ATOM 1871 C CA . TYR A 1 235 ? 3.782 0.628 -15.769 1.00 94.81 235 TYR A CA 1
ATOM 1872 C C . TYR A 1 235 ? 2.779 1.339 -14.848 1.00 94.81 235 TYR A C 1
ATOM 1874 O O . TYR A 1 235 ? 1.573 1.168 -15.003 1.00 94.81 235 TYR A O 1
ATOM 1882 N N . LEU A 1 236 ? 3.253 2.160 -13.906 1.00 95.06 236 LEU A N 1
ATOM 1883 C CA . LEU A 1 236 ? 2.379 2.928 -13.015 1.00 95.06 236 LEU A CA 1
ATOM 1884 C C . LEU A 1 236 ? 1.597 4.001 -13.778 1.00 95.06 236 LEU A C 1
ATOM 1886 O O . LEU A 1 236 ? 0.437 4.250 -13.459 1.00 95.06 236 LEU A O 1
ATOM 1890 N N . GLN A 1 237 ? 2.188 4.592 -14.818 1.00 95.06 237 GLN A N 1
ATOM 1891 C CA . GLN A 1 237 ? 1.479 5.499 -15.711 1.00 95.06 237 GLN A CA 1
ATOM 1892 C C . GLN A 1 237 ? 0.294 4.807 -16.382 1.00 95.06 237 GLN A C 1
ATOM 1894 O O . GLN A 1 237 ? -0.795 5.369 -16.385 1.00 95.06 237 GLN A O 1
ATOM 1899 N N . GLU A 1 238 ? 0.482 3.602 -16.916 1.00 93.88 238 GLU A N 1
ATOM 1900 C CA . GLU A 1 238 ? -0.601 2.811 -17.509 1.00 93.88 238 GLU A CA 1
ATOM 1901 C C . GLU A 1 238 ? -1.637 2.399 -16.458 1.00 93.88 238 GLU A C 1
ATOM 1903 O O . GLU A 1 238 ? -2.836 2.571 -16.676 1.00 93.88 238 GLU A O 1
ATOM 1908 N N . LEU A 1 239 ? -1.179 1.925 -15.294 1.00 93.69 239 LEU A N 1
ATOM 1909 C CA . LEU A 1 239 ? -2.038 1.486 -14.194 1.00 93.69 239 LEU A CA 1
ATOM 1910 C C . LEU A 1 239 ? -2.979 2.598 -13.717 1.00 93.69 239 LEU A C 1
ATOM 1912 O O . LEU A 1 239 ? -4.157 2.335 -13.500 1.00 93.69 239 LEU A O 1
ATOM 1916 N N . PHE A 1 240 ? -2.463 3.821 -13.564 1.00 92.19 240 PHE A N 1
ATOM 1917 C CA . PHE A 1 240 ? -3.233 4.964 -13.066 1.00 92.19 240 PHE A CA 1
ATOM 1918 C C . PHE A 1 240 ? -3.895 5.807 -14.165 1.00 92.19 240 PHE A C 1
ATOM 1920 O O . PHE A 1 240 ? -4.756 6.629 -13.867 1.00 92.19 240 PHE A O 1
ATOM 1927 N N . ALA A 1 241 ? -3.512 5.642 -15.434 1.00 82.88 241 ALA A N 1
ATOM 1928 C CA . ALA A 1 241 ? -4.245 6.234 -16.557 1.00 82.88 241 ALA A CA 1
ATOM 1929 C C . ALA A 1 241 ? -5.514 5.441 -16.895 1.00 82.88 241 ALA A C 1
ATOM 1931 O O . ALA A 1 241 ? -6.458 6.010 -17.440 1.00 82.88 241 ALA A O 1
ATOM 1932 N N . ALA A 1 242 ? -5.522 4.141 -16.596 1.00 62.19 242 ALA A N 1
ATOM 1933 C CA . ALA A 1 242 ? -6.672 3.270 -16.791 1.00 62.19 242 ALA A CA 1
ATOM 1934 C C . ALA A 1 242 ? -7.711 3.356 -15.656 1.00 62.19 242 ALA A C 1
ATOM 1936 O O . ALA A 1 242 ? -8.832 2.917 -15.867 1.00 62.19 242 ALA A O 1
ATOM 1937 N N . SER A 1 243 ? -7.343 3.893 -14.485 1.00 55.25 243 SER A N 1
ATOM 1938 C CA . SER A 1 243 ? -8.101 3.785 -13.224 1.00 55.25 243 SER A CA 1
ATOM 1939 C C . SER A 1 243 ? -9.075 4.913 -12.910 1.00 55.25 243 SER A C 1
ATOM 1941 O O . SER A 1 243 ? -8.723 6.086 -13.171 1.00 55.25 243 SER A O 1
#

Sequence (243 aa):
EEDFQALLAGLEEFRSQTKEESGEPEGKPAFPSTITLSNHVPGAPRPRAARPSSPTRDMLDAMIYYASSSKVREMVQSELEVFGPELVAQVKAFGVRLIVLERNRLLSHIRIRGMSVVAPGERTFDGRPWDTVRGLYDQSRRLLVLGEELLGSPFRSVARHEFAHAFDHAFSEKNRRKLPLSVQLWNLFRAERTGMVSSYASTNPAEYFAESVEAWFQEKGRATLQAEDPRMFNYLQELFAAS

Secondary structure (DSSP, 8-state):
-HHHHHHHHHHHHHHHHHHTT--------------------TTPPPP-PPPPPPHHHHHHHHHEEE-SSHHHHHHHHHHHGGGHHHHHHHHHHTT-EEEEEPTT--GGG-EETTEESS-TT-B-TTS-BGGG--EEEETTTTEEEEEGGGTT-SS--HHHHHHHHHHHHHHHHHTT-SS-HHHHHHHHTTTT----SSTTTTT-HHHHHHHHHHHHTSHHHHHHHHHH-HHHHHHHHHHHH--

pLDDT: mean 79.13, std 21.72, range [26.11, 98.25]

Radius of gyration: 21.38 Å; chains: 1; bounding box: 62×58×48 Å

Foldseek 3Di:
DVVLVLLVVLLVVVVVVVVVVDDDDDDDDDDDDDDDDDDPDPPDDPPPPDDPQDLQLVLQLVQESEDPDPVLSVLLSVLCCLLDDPLSVLLSVVPAHEYEDEALDAQCPDDRNNHRPDHAPDADPVGHGSRPDAWDQDLVSSYTYGYSVQTPDQAFHSSQLSSQLSSQSSVCVVVVHPDTPLVVLCVVQVVQQFDALDPVLVPDSSNSRSSLRGLCSHPNSLVSCCVRPVPSSVVVVVSSVVD